Protein AF-A0A0L0CTB0-F1 (afdb_monomer)

Nearest PDB structures (foldseek):
  4ow5-assembly1_A  TM=4.566E-01  e=4.577E-02  unidentified entomopoxvirus
  4x29-assembly1_A-2  TM=4.181E-01  e=6.379E-02  Entomopoxvirinae
  4yn2-assembly1_A  TM=4.436E-01  e=1.050E-01  unidentified entomopoxvirus
  3ts8-assembly1_B  TM=3.065E-01  e=2.689E-01  Homo sapiens

Solvent-accessible surface area (backbone atoms only — not comparable to full-atom values): 14025 Å² total; per-residue (Å²): 141,80,81,78,78,74,76,74,84,76,86,43,64,46,64,49,69,55,100,88,48,78,75,40,82,73,45,76,56,79,84,71,58,72,60,44,82,54,81,60,46,75,91,45,71,46,79,44,54,24,74,32,82,89,41,80,47,36,75,49,77,48,76,50,45,20,28,64,68,59,82,58,30,32,42,27,37,29,73,56,62,91,88,55,64,84,90,73,72,71,40,58,38,45,79,84,49,40,46,41,30,32,45,57,75,51,83,69,56,76,52,64,97,76,76,75,54,51,24,56,39,39,31,69,49,45,65,85,58,47,87,77,30,79,40,58,56,75,44,95,65,71,88,58,76,69,40,51,29,39,34,24,40,28,45,42,76,82,38,63,61,34,45,71,33,36,30,37,32,31,38,69,37,62,70,48,52,50,52,51,52,50,50,51,48,39,58,70,52,49,47,53,49,51,52,51,52,53,51,52,54,50,52,52,52,52,52,54,50,50,54,52,49,53,54,50,53,52,51,54,52,49,51,54,50,51,53,52,48,40,62,75,65,53,49,87,72,67,81,78,122

Sequence (241 aa):
MKSKEEKPILDLHICYKSNYETPTYLGKLIFNSYPININRNKDQFDIIYTKSFLTNNWDYNLSIKGNYITSYNRVVFVRIPRDSPPNKMKCPPFWDYSVLGSGPLHKIKKKNKNNIIQNMVQYSFSNKNIQNYYIPFLKKDELQTNESYIICLYSDENDFEGMQIINAHFYINTTDSIILIFLIIFIVVFLPLIFSLTYLCVLFKMNILKVKMQKLQLLNRKDEIEDRLKDELNLDQYESI

Structure (mmCIF, N/CA/C/O backbone):
data_AF-A0A0L0CTB0-F1
#
_entry.id   AF-A0A0L0CTB0-F1
#
loop_
_atom_site.group_PDB
_atom_site.id
_atom_site.type_symbol
_atom_site.label_atom_id
_atom_site.label_alt_id
_atom_site.label_comp_id
_atom_site.label_asym_id
_atom_site.label_entity_id
_atom_site.label_seq_id
_atom_site.pdbx_PDB_ins_code
_atom_site.Cartn_x
_atom_site.Cartn_y
_atom_site.Cartn_z
_atom_site.occupancy
_atom_site.B_iso_or_equiv
_atom_site.auth_seq_id
_atom_site.auth_comp_id
_atom_site.auth_asym_id
_atom_site.auth_atom_id
_atom_site.pdbx_PDB_model_num
ATOM 1 N N . MET A 1 1 ? 41.595 16.042 -34.737 1.00 35.19 1 MET A N 1
ATOM 2 C CA . MET A 1 1 ? 40.119 16.012 -34.645 1.00 35.19 1 MET A CA 1
ATOM 3 C C . MET A 1 1 ? 39.619 14.744 -35.326 1.00 35.19 1 MET A C 1
ATOM 5 O O . MET A 1 1 ? 39.634 14.687 -36.544 1.00 35.19 1 MET A O 1
ATOM 9 N N . LYS A 1 2 ? 39.270 13.699 -34.565 1.00 31.84 2 LYS A N 1
ATOM 10 C CA . LYS A 1 2 ? 38.566 12.511 -35.077 1.00 31.84 2 LYS A CA 1
ATOM 11 C C . LYS A 1 2 ? 37.171 12.531 -34.461 1.00 31.84 2 LYS A C 1
ATOM 13 O O . LYS A 1 2 ? 37.054 12.516 -33.236 1.00 31.84 2 LYS A O 1
ATOM 18 N N . SER A 1 3 ? 36.147 12.665 -35.299 1.00 36.16 3 SER A N 1
ATOM 19 C CA . SER A 1 3 ? 34.742 12.586 -34.907 1.00 36.16 3 SER A CA 1
ATOM 20 C C . SER A 1 3 ? 34.492 11.233 -34.250 1.00 36.16 3 SER A C 1
ATOM 22 O O . SER A 1 3 ? 34.727 10.196 -34.865 1.00 36.16 3 SER A O 1
ATOM 24 N N . LYS A 1 4 ? 34.051 11.241 -32.989 1.00 41.62 4 LYS A N 1
ATOM 25 C CA . LYS A 1 4 ? 33.504 10.047 -32.348 1.00 41.62 4 LYS A CA 1
ATOM 26 C C . LYS A 1 4 ? 32.267 9.651 -33.143 1.00 41.62 4 LYS A C 1
ATOM 28 O O . LYS A 1 4 ? 31.310 10.413 -33.186 1.00 41.62 4 LYS A O 1
ATOM 33 N N . GLU A 1 5 ? 32.354 8.503 -33.801 1.00 38.81 5 GLU A N 1
ATOM 34 C CA . GLU A 1 5 ? 31.265 7.838 -34.505 1.00 38.81 5 GLU A CA 1
ATOM 35 C C . GLU A 1 5 ? 30.044 7.762 -33.579 1.00 38.81 5 GLU A C 1
ATOM 37 O O . GLU A 1 5 ? 30.018 7.004 -32.605 1.00 38.81 5 GLU A O 1
ATOM 42 N N . GLU A 1 6 ? 29.039 8.596 -33.847 1.00 42.31 6 GLU A N 1
ATOM 43 C CA . GLU A 1 6 ? 27.698 8.378 -33.324 1.00 42.31 6 GLU A CA 1
ATOM 44 C C . GLU A 1 6 ? 27.232 7.045 -33.900 1.00 42.31 6 GLU A C 1
ATOM 46 O O . GLU A 1 6 ? 27.053 6.907 -35.110 1.00 42.31 6 GLU A O 1
ATOM 51 N N . LYS A 1 7 ? 27.094 6.029 -33.041 1.00 39.34 7 LYS A N 1
ATOM 52 C CA . LYS A 1 7 ? 26.513 4.756 -33.465 1.00 39.34 7 LYS A CA 1
ATOM 53 C C . LYS A 1 7 ? 25.133 5.052 -34.070 1.00 39.34 7 LYS A C 1
ATOM 55 O O . LYS A 1 7 ? 24.329 5.698 -33.391 1.00 39.34 7 LYS A O 1
ATOM 60 N N . PRO A 1 8 ? 24.849 4.610 -35.306 1.00 40.94 8 PRO A N 1
ATOM 61 C CA . PRO A 1 8 ? 23.556 4.847 -35.925 1.00 40.94 8 PRO A CA 1
ATOM 62 C C . PRO A 1 8 ? 22.456 4.227 -35.063 1.00 40.94 8 PRO A C 1
ATOM 64 O O . PRO A 1 8 ? 22.634 3.158 -34.474 1.00 40.94 8 PRO A O 1
ATOM 67 N N . ILE A 1 9 ? 21.314 4.911 -34.982 1.00 48.97 9 ILE A N 1
ATOM 68 C CA . ILE A 1 9 ? 20.097 4.356 -34.392 1.00 48.97 9 ILE A CA 1
ATOM 69 C C . ILE A 1 9 ? 19.718 3.165 -35.275 1.00 48.97 9 ILE A C 1
ATOM 71 O O . ILE A 1 9 ? 19.262 3.346 -36.400 1.00 48.97 9 ILE A O 1
ATOM 75 N N . LEU A 1 10 ? 20.000 1.955 -34.793 1.00 51.31 10 LEU A N 1
ATOM 76 C CA . LEU A 1 10 ? 19.718 0.710 -35.496 1.00 51.31 10 LEU A CA 1
ATOM 77 C C . LEU A 1 10 ? 18.197 0.529 -35.571 1.00 51.31 10 LEU A C 1
ATOM 79 O O . LEU A 1 10 ? 17.578 0.055 -34.620 1.00 51.31 10 LEU A O 1
ATOM 83 N N . ASP A 1 11 ? 17.597 0.950 -36.685 1.00 57.12 11 ASP A N 1
ATOM 84 C CA . ASP A 1 11 ? 16.192 0.694 -36.998 1.00 57.12 11 ASP A CA 1
ATOM 85 C C . ASP A 1 11 ? 16.065 -0.733 -37.543 1.00 57.12 11 ASP A C 1
ATOM 87 O O . ASP A 1 11 ? 16.123 -0.989 -38.745 1.00 57.12 11 ASP A O 1
ATOM 91 N N . LEU A 1 12 ? 16.060 -1.693 -36.621 1.00 70.38 12 LEU A N 1
ATOM 92 C CA . LEU A 1 12 ? 16.040 -3.111 -36.947 1.00 70.38 12 LEU A CA 1
ATOM 93 C C . LEU A 1 12 ? 14.598 -3.575 -37.102 1.00 70.38 12 LEU A C 1
ATOM 95 O O . LEU A 1 12 ? 13.727 -3.262 -36.297 1.00 70.38 12 LEU A O 1
ATOM 99 N N . HIS A 1 13 ? 14.359 -4.365 -38.136 1.00 79.25 13 HIS A N 1
ATOM 100 C CA . HIS A 1 13 ? 13.056 -4.918 -38.457 1.00 79.25 13 HIS A CA 1
ATOM 101 C C . HIS A 1 13 ? 13.177 -6.436 -38.546 1.00 79.25 13 HIS A C 1
ATOM 103 O O . HIS A 1 13 ? 14.109 -6.947 -39.168 1.00 79.25 13 HIS A O 1
ATOM 109 N N . ILE A 1 14 ? 12.251 -7.163 -37.923 1.00 81.00 14 ILE A N 1
ATOM 110 C CA . ILE A 1 14 ? 12.210 -8.621 -38.011 1.00 81.00 14 ILE A CA 1
ATOM 111 C C . ILE A 1 14 ? 11.334 -9.008 -39.198 1.00 81.00 14 ILE A C 1
ATOM 113 O O . ILE A 1 14 ? 10.173 -8.607 -39.300 1.00 81.00 14 ILE A O 1
ATOM 117 N N . CYS A 1 15 ? 11.885 -9.851 -40.063 1.00 82.62 15 CYS A N 1
ATOM 118 C CA . CYS A 1 15 ? 11.132 -10.578 -41.073 1.00 82.62 15 CYS A CA 1
ATOM 119 C C . CYS A 1 15 ? 11.288 -12.074 -40.800 1.00 82.62 15 CYS A C 1
ATOM 121 O O . CYS A 1 15 ? 12.403 -12.557 -40.599 1.00 82.62 15 CYS A O 1
ATOM 123 N N . TYR A 1 16 ? 10.176 -12.802 -40.786 1.00 82.44 16 TYR A N 1
ATOM 124 C CA . TYR A 1 16 ? 10.181 -14.257 -40.757 1.00 82.44 16 TYR A CA 1
ATOM 125 C C . TYR A 1 16 ? 10.278 -14.787 -42.181 1.00 82.44 16 TYR A C 1
ATOM 127 O O . TYR A 1 16 ? 9.563 -14.321 -43.064 1.00 82.44 16 TYR A O 1
ATOM 135 N N . LYS A 1 17 ? 11.145 -15.771 -42.408 1.00 80.56 17 LYS A N 1
ATOM 136 C CA . LYS A 1 17 ? 11.201 -16.513 -43.666 1.00 80.56 17 LYS A CA 1
ATOM 137 C C . LYS A 1 17 ? 11.356 -17.995 -43.354 1.00 80.56 17 LYS A C 1
ATOM 139 O O . LYS A 1 17 ? 12.334 -18.390 -42.724 1.00 80.56 17 LYS A O 1
ATOM 144 N N . SER A 1 18 ? 10.409 -18.793 -43.832 1.00 82.25 18 SER A N 1
ATOM 145 C CA . SER A 1 18 ? 10.518 -20.250 -43.893 1.00 82.25 18 SER A CA 1
ATOM 146 C C . SER A 1 18 ? 10.938 -20.679 -45.301 1.00 82.25 18 SER A C 1
ATOM 148 O O . SER A 1 18 ? 10.807 -19.915 -46.256 1.00 82.25 18 SER A O 1
ATOM 150 N N . ASN A 1 19 ? 11.424 -21.911 -45.457 1.00 82.62 19 ASN A N 1
ATOM 151 C CA . ASN A 1 19 ? 11.730 -22.476 -46.777 1.00 82.62 19 ASN A CA 1
ATOM 152 C C . ASN A 1 19 ? 10.468 -22.718 -47.626 1.00 82.62 19 ASN A C 1
ATOM 154 O O . ASN A 1 19 ? 10.575 -22.844 -48.841 1.00 82.62 19 ASN A O 1
ATOM 158 N N . TYR A 1 20 ? 9.294 -22.771 -46.990 1.00 81.75 20 TYR A N 1
ATOM 159 C CA . TYR A 1 20 ? 8.011 -23.082 -47.630 1.00 81.75 20 TYR A CA 1
ATOM 160 C C . TYR A 1 20 ? 7.060 -21.882 -47.729 1.00 81.75 20 TYR A C 1
ATOM 162 O O . TYR A 1 20 ? 6.048 -21.968 -48.417 1.00 81.75 20 TYR A O 1
ATOM 170 N N . GLU A 1 21 ? 7.370 -20.766 -47.065 1.00 78.44 21 GLU A N 1
ATOM 171 C CA . GLU A 1 21 ? 6.490 -19.596 -46.988 1.00 78.44 21 GLU A CA 1
ATOM 172 C C . GLU A 1 21 ? 7.207 -18.333 -47.463 1.00 78.44 21 GLU A C 1
ATOM 174 O O . GLU A 1 21 ? 8.424 -18.179 -47.324 1.00 78.44 21 GLU A O 1
ATOM 179 N N . THR A 1 22 ? 6.439 -17.402 -48.024 1.00 80.19 22 THR A N 1
ATOM 180 C CA . THR A 1 22 ? 6.954 -16.092 -48.419 1.00 80.19 22 THR A CA 1
ATOM 181 C C . THR A 1 22 ? 7.389 -15.287 -47.193 1.00 80.19 22 THR A C 1
ATOM 183 O O . THR A 1 22 ? 6.760 -15.415 -46.144 1.00 80.19 22 THR A O 1
ATOM 186 N N . PRO A 1 23 ? 8.426 -14.435 -47.301 1.00 82.56 23 PRO A N 1
ATOM 187 C CA . PRO A 1 23 ? 8.884 -13.630 -46.178 1.00 82.56 23 PRO A CA 1
ATOM 188 C C . PRO A 1 23 ? 7.760 -12.751 -45.622 1.00 82.56 23 PRO A C 1
ATOM 190 O O . PRO A 1 23 ? 7.191 -11.938 -46.351 1.00 82.56 23 PRO A O 1
ATOM 193 N N . THR A 1 24 ? 7.481 -12.883 -44.329 1.00 83.94 24 THR A N 1
ATOM 194 C CA . THR A 1 24 ? 6.440 -12.120 -43.639 1.00 83.94 24 THR A CA 1
ATOM 195 C C . THR A 1 24 ? 7.094 -11.115 -42.708 1.00 83.94 24 THR A C 1
ATOM 197 O O . THR A 1 24 ? 7.925 -11.462 -41.865 1.00 83.94 24 THR A O 1
ATOM 200 N N . TYR A 1 25 ? 6.729 -9.846 -42.856 1.00 83.38 25 TYR A N 1
ATOM 201 C CA . TYR A 1 25 ? 7.183 -8.794 -41.958 1.00 83.38 25 TYR A CA 1
ATOM 202 C C . TYR A 1 25 ? 6.529 -8.973 -40.584 1.00 83.38 25 TYR A C 1
ATOM 204 O O . TYR A 1 25 ? 5.306 -8.914 -40.469 1.00 83.38 25 TYR A O 1
ATOM 212 N N . LEU A 1 26 ? 7.342 -9.197 -39.549 1.00 79.00 26 LEU A N 1
ATOM 213 C CA . LEU A 1 26 ? 6.858 -9.408 -38.183 1.00 79.00 26 LEU A CA 1
ATOM 214 C C . LEU A 1 26 ? 6.766 -8.106 -37.385 1.00 79.00 26 LEU A C 1
ATOM 216 O O . LEU A 1 26 ? 5.981 -8.022 -36.446 1.00 79.00 26 LEU A O 1
ATOM 220 N N . GLY A 1 27 ? 7.546 -7.087 -37.746 1.00 78.00 27 GLY A N 1
ATOM 221 C CA . GLY A 1 27 ? 7.505 -5.801 -37.060 1.00 78.00 27 GLY A CA 1
ATOM 222 C C . GLY A 1 27 ? 8.870 -5.162 -36.848 1.00 78.00 27 GLY A C 1
ATOM 223 O O . GLY A 1 27 ? 9.915 -5.694 -37.222 1.00 78.00 27 GLY A O 1
ATOM 224 N N . LYS A 1 28 ? 8.841 -3.987 -36.221 1.00 72.81 28 LYS A N 1
ATOM 225 C CA . LYS A 1 28 ? 10.033 -3.247 -35.807 1.00 72.81 28 LYS A CA 1
ATOM 226 C C . LYS A 1 28 ? 10.555 -3.811 -34.487 1.00 72.81 28 LYS A C 1
ATOM 228 O O . LYS A 1 28 ? 9.804 -3.934 -33.522 1.00 72.81 28 LYS A O 1
ATOM 233 N N . LEU A 1 29 ? 11.844 -4.115 -34.447 1.00 59.38 29 LEU A N 1
ATOM 234 C CA . LEU A 1 29 ? 12.555 -4.541 -33.254 1.00 59.38 29 LEU A CA 1
ATOM 235 C C . LEU A 1 29 ? 12.911 -3.304 -32.421 1.00 59.38 29 LEU A C 1
ATOM 237 O O . LEU A 1 29 ? 13.648 -2.426 -32.869 1.00 59.38 29 LEU A O 1
ATOM 241 N N . ILE A 1 30 ? 12.395 -3.233 -31.198 1.00 58.19 30 ILE A N 1
ATOM 242 C CA . ILE A 1 30 ? 12.724 -2.164 -30.254 1.00 58.19 30 ILE A CA 1
ATOM 243 C C . ILE A 1 30 ? 13.543 -2.785 -29.128 1.00 58.19 30 ILE A C 1
ATOM 245 O O . ILE A 1 30 ? 13.016 -3.527 -28.306 1.00 58.19 30 ILE A O 1
ATOM 249 N N . PHE A 1 31 ? 14.840 -2.479 -29.084 1.00 56.03 31 PHE A N 1
ATOM 250 C CA . PHE A 1 31 ? 15.671 -2.832 -27.939 1.00 56.03 31 PHE A CA 1
ATOM 251 C C . PHE A 1 31 ? 15.458 -1.814 -26.819 1.00 56.03 31 PHE A C 1
ATOM 253 O O . PHE A 1 31 ? 15.979 -0.697 -26.873 1.00 56.03 31 PHE A O 1
ATOM 260 N N . ASN A 1 32 ? 14.722 -2.207 -25.783 1.00 58.31 32 ASN A N 1
ATOM 261 C CA . ASN A 1 32 ? 14.709 -1.470 -24.527 1.00 58.31 32 ASN A CA 1
ATOM 262 C C . ASN A 1 32 ? 15.970 -1.854 -23.748 1.00 58.31 32 ASN A C 1
ATOM 264 O O . ASN A 1 32 ? 16.053 -2.919 -23.147 1.00 58.31 32 ASN A O 1
ATOM 268 N N . SER A 1 33 ? 16.996 -1.008 -23.801 1.00 59.09 33 SER A N 1
ATOM 269 C CA . SER A 1 33 ? 18.179 -1.189 -22.963 1.00 59.09 33 SER A CA 1
ATOM 270 C C . SER A 1 33 ? 17.834 -0.897 -21.506 1.00 59.09 33 SER A C 1
ATOM 272 O O . SER A 1 33 ? 17.198 0.126 -21.234 1.00 59.09 33 SER A O 1
ATOM 274 N N . TYR A 1 34 ? 18.337 -1.714 -20.578 1.00 62.94 34 TYR A N 1
ATOM 275 C CA . TYR A 1 34 ? 18.241 -1.407 -19.154 1.00 62.94 34 TYR A CA 1
ATOM 276 C C . TYR A 1 34 ? 18.797 -0.010 -18.860 1.00 62.94 34 TYR A C 1
ATOM 278 O O . TYR A 1 34 ? 19.888 0.333 -19.333 1.00 62.94 34 TYR A O 1
ATOM 286 N N . PRO A 1 35 ? 18.073 0.811 -18.085 1.00 67.12 35 PRO A N 1
ATOM 287 C CA . PRO A 1 35 ? 18.542 2.137 -17.742 1.00 67.12 35 PRO A CA 1
ATOM 288 C C . PRO A 1 35 ? 19.831 2.067 -16.911 1.00 67.12 35 PRO A C 1
ATOM 290 O O . PRO A 1 35 ? 19.986 1.246 -16.007 1.00 67.12 35 PRO A O 1
ATOM 293 N N . ILE A 1 36 ? 20.777 2.952 -17.227 1.00 68.50 36 ILE A N 1
ATOM 294 C CA . ILE A 1 36 ? 22.139 2.957 -16.665 1.00 68.50 36 ILE A CA 1
ATOM 295 C C . ILE A 1 36 ? 22.319 4.205 -15.790 1.00 68.50 36 ILE A C 1
ATOM 297 O O . ILE A 1 36 ? 21.700 5.241 -16.047 1.00 68.50 36 ILE A O 1
ATOM 301 N N . ASN A 1 37 ? 23.189 4.133 -14.775 1.00 66.94 37 ASN A N 1
ATOM 302 C CA . ASN A 1 37 ? 23.497 5.235 -13.848 1.00 66.94 37 ASN A CA 1
ATOM 303 C C . ASN A 1 37 ? 22.262 5.777 -13.115 1.00 66.94 37 ASN A C 1
ATOM 305 O O . ASN A 1 37 ? 22.081 6.987 -12.983 1.00 66.94 37 ASN A O 1
ATOM 309 N N . ILE A 1 38 ? 21.394 4.874 -12.663 1.00 71.69 38 ILE A N 1
ATOM 310 C CA . ILE A 1 38 ? 20.253 5.243 -11.828 1.00 71.69 38 ILE A CA 1
ATOM 311 C C . ILE A 1 38 ? 20.715 5.414 -10.388 1.00 71.69 38 ILE A C 1
ATOM 313 O O . ILE A 1 38 ? 21.477 4.591 -9.878 1.00 71.69 38 ILE A O 1
ATOM 317 N N . ASN A 1 39 ? 20.210 6.455 -9.731 1.00 72.00 39 ASN A N 1
ATOM 318 C CA . ASN A 1 39 ? 20.407 6.638 -8.302 1.00 72.00 39 ASN A CA 1
ATOM 319 C C . ASN A 1 39 ? 19.666 5.530 -7.532 1.00 72.00 39 ASN A C 1
ATOM 321 O O . ASN A 1 39 ? 18.445 5.415 -7.651 1.00 72.00 39 ASN A O 1
ATOM 325 N N . ARG A 1 40 ? 20.403 4.694 -6.795 1.00 73.31 40 ARG A N 1
ATOM 326 C CA . ARG A 1 40 ? 19.859 3.574 -6.016 1.00 73.31 40 ARG A CA 1
ATOM 327 C C . ARG A 1 40 ? 20.149 3.812 -4.540 1.00 73.31 40 ARG A C 1
ATOM 329 O O . ARG A 1 40 ? 21.309 4.005 -4.189 1.00 73.31 40 ARG A O 1
ATOM 336 N N . ASN A 1 41 ? 19.132 3.674 -3.698 1.00 71.25 41 ASN A N 1
ATOM 337 C CA . ASN A 1 41 ? 19.271 3.735 -2.246 1.00 71.25 41 ASN A CA 1
ATOM 338 C C . ASN A 1 41 ? 18.862 2.379 -1.664 1.00 71.25 41 ASN A C 1
ATOM 340 O O . ASN A 1 41 ? 17.782 2.228 -1.104 1.00 71.25 41 ASN A O 1
ATOM 344 N N . LYS A 1 42 ? 19.714 1.364 -1.850 1.00 67.44 42 LYS A N 1
ATOM 345 C CA . LYS A 1 42 ? 19.406 -0.014 -1.426 1.00 67.44 42 LYS A CA 1
ATOM 346 C C . LYS A 1 42 ? 19.365 -0.189 0.092 1.00 67.44 42 LYS A C 1
ATOM 348 O O . LYS A 1 42 ? 18.645 -1.054 0.576 1.00 67.44 42 LYS A O 1
ATOM 353 N N . ASP A 1 43 ? 20.112 0.643 0.812 1.00 64.62 43 ASP A N 1
ATOM 354 C CA . ASP A 1 43 ? 20.273 0.545 2.266 1.00 64.62 43 ASP A CA 1
ATOM 355 C C . ASP A 1 43 ? 19.246 1.390 3.039 1.00 64.62 43 ASP A C 1
ATOM 357 O O . ASP A 1 43 ? 19.228 1.377 4.268 1.00 64.62 43 ASP A O 1
ATOM 361 N N . GLN A 1 44 ? 18.391 2.141 2.335 1.00 74.06 44 GLN A N 1
ATOM 362 C CA . GLN A 1 44 ? 17.376 3.002 2.938 1.00 74.06 44 GLN A CA 1
ATOM 363 C C . GLN A 1 44 ? 15.974 2.439 2.700 1.00 74.06 44 GLN A C 1
ATOM 365 O O . GLN A 1 44 ? 15.669 1.905 1.632 1.00 74.06 44 GLN A O 1
ATOM 370 N N . PHE A 1 45 ? 15.129 2.581 3.719 1.00 75.38 45 PHE A N 1
ATOM 371 C CA . PHE A 1 45 ? 13.717 2.232 3.666 1.00 75.38 45 PHE A CA 1
ATOM 372 C C . PHE A 1 45 ? 12.881 3.508 3.627 1.00 75.38 45 PHE A C 1
ATOM 374 O O . PHE A 1 45 ? 12.937 4.314 4.556 1.00 75.38 45 PHE A O 1
ATOM 381 N N . ASP A 1 46 ? 12.079 3.660 2.579 1.00 82.12 46 ASP A N 1
ATOM 382 C CA . ASP A 1 46 ? 11.033 4.676 2.532 1.00 82.12 46 ASP A CA 1
ATOM 383 C C . ASP A 1 46 ? 9.833 4.212 3.358 1.00 82.12 46 ASP A C 1
ATOM 385 O O . ASP A 1 46 ? 9.362 3.083 3.214 1.00 82.12 46 ASP A O 1
ATOM 389 N N . ILE A 1 47 ? 9.306 5.088 4.210 1.00 80.38 47 ILE A N 1
ATOM 390 C CA . ILE A 1 47 ? 8.114 4.794 5.009 1.00 80.38 47 ILE A CA 1
ATOM 391 C C . ILE A 1 47 ? 6.894 5.375 4.292 1.00 80.38 47 ILE A C 1
ATOM 393 O O . ILE A 1 47 ? 6.796 6.587 4.094 1.00 80.38 47 ILE A O 1
ATOM 397 N N . ILE A 1 48 ? 5.953 4.510 3.913 1.00 81.69 48 ILE A N 1
ATOM 398 C CA . ILE A 1 48 ? 4.691 4.897 3.279 1.00 81.69 48 ILE A CA 1
ATOM 399 C C . ILE A 1 48 ? 3.586 4.797 4.323 1.00 81.69 48 ILE A C 1
ATOM 401 O O . ILE A 1 48 ? 3.206 3.703 4.738 1.00 81.69 48 ILE A O 1
ATOM 405 N N . TYR A 1 49 ? 3.059 5.942 4.748 1.00 74.44 49 TYR A N 1
ATOM 406 C CA . TYR A 1 49 ? 1.985 5.987 5.735 1.00 74.44 49 TYR A CA 1
ATOM 407 C C . TYR A 1 49 ? 0.618 5.793 5.077 1.00 74.44 49 TYR A C 1
ATOM 409 O O . TYR A 1 49 ? 0.275 6.485 4.113 1.00 74.44 49 TYR A O 1
ATOM 417 N N . THR A 1 50 ? -0.203 4.900 5.629 1.00 73.69 50 THR A N 1
ATOM 418 C CA . THR A 1 50 ? -1.638 4.912 5.331 1.00 73.69 50 THR A CA 1
ATOM 419 C C . THR A 1 50 ? -2.290 6.095 6.039 1.00 73.69 50 THR A C 1
ATOM 421 O O . THR A 1 50 ? -2.001 6.371 7.199 1.00 73.69 50 THR A O 1
ATOM 424 N N . LYS A 1 51 ? -3.168 6.829 5.349 1.00 67.94 51 LYS A N 1
ATOM 425 C CA . LYS A 1 51 ? -3.836 8.013 5.914 1.00 67.94 51 LYS A CA 1
ATOM 426 C C . LYS A 1 51 ? -4.756 7.657 7.076 1.00 67.94 51 LYS A C 1
ATOM 428 O O . LYS A 1 51 ? -4.953 8.508 7.931 1.00 67.94 51 LYS A O 1
ATOM 433 N N . SER A 1 52 ? -5.308 6.442 7.102 1.00 62.03 52 SER A N 1
ATOM 434 C CA . SER A 1 52 ? -6.155 5.980 8.195 1.00 62.03 52 SER A CA 1
ATOM 435 C C . SER A 1 52 ? -6.069 4.471 8.408 1.00 62.03 52 SER A C 1
ATOM 437 O O . SER A 1 52 ? -5.699 3.729 7.500 1.00 62.03 52 SER A O 1
ATOM 439 N N . PHE A 1 53 ? -6.455 4.019 9.603 1.00 59.03 53 PHE A N 1
ATOM 440 C CA . PHE A 1 53 ? -6.663 2.600 9.907 1.00 59.03 53 PHE A CA 1
ATOM 441 C C . PHE A 1 53 ? -7.831 2.009 9.101 1.00 59.03 53 PHE A C 1
ATOM 443 O O . PHE A 1 53 ? -7.773 0.870 8.659 1.00 59.03 53 PHE A O 1
ATOM 450 N N . LEU A 1 54 ? -8.893 2.797 8.894 1.00 54.25 54 LEU A N 1
ATOM 451 C CA . LEU A 1 54 ? -10.124 2.342 8.234 1.00 54.25 54 LEU A CA 1
ATOM 452 C C . LEU A 1 54 ? -10.096 2.529 6.718 1.00 54.25 54 LEU A C 1
ATOM 454 O O . LEU A 1 54 ? -10.841 1.874 5.995 1.00 54.25 54 LEU A O 1
ATOM 458 N N . THR A 1 55 ? -9.265 3.449 6.228 1.00 57.22 55 THR A N 1
ATOM 459 C CA . THR A 1 55 ? -9.119 3.684 4.795 1.00 57.22 55 THR A CA 1
ATOM 460 C C . THR A 1 55 ? -7.672 3.447 4.400 1.00 57.22 55 THR A C 1
ATOM 462 O O . THR A 1 55 ? -6.785 4.193 4.813 1.00 57.22 55 THR A O 1
ATOM 465 N N . ASN A 1 56 ? -7.438 2.444 3.546 1.00 61.06 56 ASN A N 1
ATOM 466 C CA . ASN A 1 56 ? -6.145 2.142 2.913 1.00 61.06 56 ASN A CA 1
ATOM 467 C C . ASN A 1 56 ? -5.724 3.245 1.917 1.00 61.06 56 ASN A C 1
ATOM 469 O O . ASN A 1 56 ? -5.254 2.975 0.817 1.00 61.06 56 ASN A O 1
ATOM 473 N N . ASN A 1 57 ? -5.944 4.513 2.251 1.00 71.38 57 ASN A N 1
ATOM 474 C CA . ASN A 1 57 ? -5.629 5.662 1.428 1.00 71.38 57 ASN A CA 1
ATOM 475 C C . ASN A 1 57 ? -4.161 6.023 1.633 1.00 71.38 57 ASN A C 1
ATOM 477 O O . ASN A 1 57 ? -3.806 6.593 2.656 1.00 71.38 57 ASN A O 1
ATOM 481 N N . TRP A 1 58 ? -3.315 5.738 0.659 1.00 79.12 58 TRP A N 1
ATOM 482 C CA . TRP A 1 58 ? -1.910 6.134 0.652 1.00 79.12 58 TRP A CA 1
ATOM 483 C C . TRP A 1 58 ? -1.560 6.674 -0.734 1.00 79.12 58 TRP A C 1
ATOM 485 O O . TRP A 1 58 ? -2.189 6.285 -1.719 1.00 79.12 58 TRP A O 1
ATOM 495 N N . ASP A 1 59 ? -0.589 7.584 -0.787 1.00 78.31 59 ASP A N 1
ATOM 496 C CA . ASP A 1 59 ? -0.043 8.149 -2.020 1.00 78.31 59 ASP A CA 1
ATOM 497 C C . ASP A 1 59 ? 1.488 8.121 -1.908 1.00 78.31 59 ASP A C 1
ATOM 499 O O . ASP A 1 59 ? 2.044 8.573 -0.907 1.00 78.31 59 ASP A O 1
ATOM 503 N N . TYR A 1 60 ? 2.172 7.593 -2.918 1.00 82.25 60 TYR A N 1
ATOM 504 C CA . TYR A 1 60 ? 3.626 7.487 -2.963 1.00 82.25 60 TYR A CA 1
ATOM 505 C C . TYR A 1 60 ? 4.148 7.928 -4.327 1.00 82.25 60 TYR A C 1
ATOM 507 O O . TYR A 1 60 ? 3.715 7.428 -5.362 1.00 82.25 60 TYR A O 1
ATOM 515 N N . ASN A 1 61 ? 5.097 8.861 -4.333 1.00 82.50 61 ASN A N 1
ATOM 516 C CA . ASN A 1 61 ? 5.698 9.403 -5.546 1.00 82.50 61 ASN A CA 1
ATOM 517 C C . ASN A 1 61 ? 7.186 9.068 -5.569 1.00 82.50 61 ASN A C 1
ATOM 519 O O . ASN A 1 61 ? 7.929 9.500 -4.693 1.00 82.50 61 ASN A O 1
ATOM 523 N N . LEU A 1 62 ? 7.628 8.378 -6.614 1.00 83.50 62 LEU A N 1
ATOM 524 C CA . LEU A 1 62 ? 9.028 8.053 -6.842 1.00 83.50 62 LEU A CA 1
ATOM 525 C C . LEU A 1 62 ? 9.538 8.790 -8.077 1.00 83.50 62 LEU A C 1
ATOM 527 O O . LEU A 1 62 ? 8.954 8.702 -9.157 1.00 83.50 62 LEU A O 1
ATOM 531 N N . SER A 1 63 ? 10.662 9.486 -7.935 1.00 80.88 63 SER A N 1
ATOM 532 C CA . SER A 1 63 ? 11.352 10.122 -9.058 1.00 80.88 63 SER A CA 1
ATOM 533 C C . SER A 1 63 ? 12.657 9.401 -9.352 1.00 80.88 63 SER A C 1
ATOM 535 O O . SER A 1 63 ? 13.574 9.406 -8.535 1.00 80.88 63 SER A O 1
ATOM 537 N N . ILE A 1 64 ? 12.759 8.814 -10.541 1.00 79.44 64 ILE A N 1
ATOM 538 C CA . ILE A 1 64 ? 13.956 8.108 -10.993 1.00 79.44 64 ILE A CA 1
ATOM 539 C C . ILE A 1 64 ? 14.690 8.986 -12.002 1.00 79.44 64 ILE A C 1
ATOM 541 O O . ILE A 1 64 ? 14.116 9.452 -12.991 1.00 79.44 64 ILE A O 1
ATOM 545 N N . LYS A 1 65 ? 15.982 9.196 -11.755 1.00 79.12 65 LYS A N 1
ATOM 546 C CA . LYS A 1 65 ? 16.900 9.852 -12.684 1.00 79.12 65 LYS A CA 1
ATOM 547 C C . LYS A 1 65 ? 17.891 8.820 -13.202 1.00 79.12 65 LYS A C 1
ATOM 549 O O . LYS A 1 65 ? 18.546 8.156 -12.404 1.00 79.12 65 LYS A O 1
ATOM 554 N N . GLY A 1 66 ? 18.011 8.712 -14.519 1.00 70.38 66 GLY A N 1
ATOM 555 C CA . GLY A 1 66 ? 18.913 7.754 -15.148 1.00 70.38 66 GLY A CA 1
ATOM 556 C C . GLY A 1 66 ? 19.026 7.962 -16.650 1.00 70.38 66 GLY A C 1
ATOM 557 O O . GLY A 1 66 ? 18.277 8.733 -17.260 1.00 70.38 66 GLY A O 1
ATOM 558 N N . ASN A 1 67 ? 19.985 7.268 -17.246 1.00 70.56 67 ASN A N 1
ATOM 559 C CA . ASN A 1 67 ? 20.178 7.267 -18.688 1.00 70.56 67 ASN A CA 1
ATOM 560 C C . ASN A 1 67 ? 19.301 6.187 -19.318 1.00 70.56 67 ASN A C 1
ATOM 562 O O . ASN A 1 67 ? 19.116 5.129 -18.722 1.00 70.56 67 ASN A O 1
ATOM 566 N N . TYR A 1 68 ? 18.806 6.439 -20.531 1.00 68.38 68 TYR A N 1
ATOM 567 C CA . TYR A 1 68 ? 17.995 5.482 -21.299 1.00 68.38 68 TYR A CA 1
ATOM 568 C C . TYR A 1 68 ? 16.674 5.068 -20.632 1.00 68.38 68 TYR A C 1
ATOM 570 O O . TYR A 1 68 ? 16.123 4.025 -20.957 1.00 68.38 68 TYR A O 1
ATOM 578 N N . ILE A 1 69 ? 16.120 5.899 -19.741 1.00 72.25 69 ILE A N 1
ATOM 579 C CA . ILE A 1 69 ? 14.745 5.694 -19.269 1.00 72.25 69 ILE A CA 1
ATOM 580 C C . ILE A 1 69 ? 13.785 6.023 -20.418 1.00 72.25 69 ILE A C 1
ATOM 582 O O . ILE A 1 69 ? 13.843 7.116 -20.994 1.00 72.25 69 ILE A O 1
ATOM 586 N N . THR A 1 70 ? 12.923 5.065 -20.734 1.00 70.62 70 THR A N 1
ATOM 587 C CA . THR A 1 70 ? 11.916 5.052 -21.797 1.00 70.62 70 THR A CA 1
ATOM 588 C C . THR A 1 70 ? 10.496 5.059 -21.219 1.00 70.62 70 THR A C 1
ATOM 590 O O . THR A 1 70 ? 10.288 4.935 -20.014 1.00 70.62 70 THR A O 1
ATOM 593 N N . SER A 1 71 ? 9.494 5.213 -22.090 1.00 69.62 71 SER A N 1
ATOM 594 C CA . SER A 1 71 ? 8.075 5.104 -21.723 1.00 69.62 71 SER A CA 1
ATOM 595 C C . SER A 1 71 ? 7.642 3.671 -21.389 1.00 69.62 71 SER A C 1
ATOM 597 O O . SER A 1 71 ? 6.558 3.465 -20.843 1.00 69.62 71 SER A O 1
ATOM 599 N N . TYR A 1 72 ? 8.462 2.682 -21.747 1.00 74.88 72 TYR A N 1
ATOM 600 C CA . TYR A 1 72 ? 8.187 1.263 -21.527 1.00 74.88 72 TYR A CA 1
ATOM 601 C C . TYR A 1 72 ? 8.654 0.782 -20.160 1.00 74.88 72 TYR A C 1
ATOM 603 O O . TYR A 1 72 ? 8.133 -0.211 -19.668 1.00 74.88 72 TYR A O 1
ATOM 611 N N . ASN A 1 73 ? 9.545 1.534 -19.507 1.00 78.06 73 ASN A N 1
ATOM 612 C CA . ASN A 1 73 ? 9.981 1.204 -18.163 1.00 78.06 73 ASN A CA 1
ATOM 613 C C . ASN A 1 73 ? 8.794 1.091 -17.204 1.00 78.06 73 ASN A C 1
ATOM 615 O O . ASN A 1 73 ? 7.840 1.880 -17.252 1.00 78.06 73 ASN A O 1
ATOM 619 N N . ARG A 1 74 ? 8.874 0.100 -16.322 1.00 81.00 74 ARG A N 1
ATOM 620 C CA . ARG A 1 74 ? 7.855 -0.182 -15.313 1.00 81.00 74 ARG A CA 1
ATOM 621 C C . ARG A 1 74 ? 8.492 -0.179 -13.944 1.00 81.00 74 ARG A C 1
ATOM 623 O O . ARG A 1 74 ? 9.544 -0.782 -13.749 1.00 81.00 74 ARG A O 1
ATOM 630 N N . VAL A 1 75 ? 7.839 0.478 -12.997 1.00 85.06 75 VAL A N 1
ATOM 631 C CA . VAL A 1 75 ? 8.209 0.381 -11.586 1.00 85.06 75 VAL A CA 1
ATOM 632 C C . VAL A 1 75 ? 7.159 -0.440 -10.879 1.00 85.06 75 VAL A C 1
ATOM 634 O O . VAL A 1 75 ? 5.963 -0.177 -11.026 1.00 85.06 75 VAL A O 1
ATOM 637 N N . VAL A 1 76 ? 7.625 -1.420 -10.116 1.00 84.81 76 VAL A N 1
ATOM 638 C CA . VAL A 1 76 ? 6.783 -2.408 -9.467 1.00 84.81 76 VAL A CA 1
ATOM 639 C C . VAL A 1 76 ? 7.149 -2.573 -7.999 1.00 84.81 76 VAL A C 1
ATOM 641 O O . VAL A 1 76 ? 8.327 -2.587 -7.646 1.00 84.81 76 VAL A O 1
ATOM 644 N N . PHE A 1 77 ? 6.130 -2.766 -7.165 1.00 83.75 77 PHE A N 1
ATOM 645 C CA . PHE A 1 77 ? 6.275 -3.241 -5.792 1.00 83.75 77 PHE A CA 1
ATOM 646 C C . PHE A 1 77 ? 6.292 -4.765 -5.764 1.00 83.75 77 PHE A C 1
ATOM 648 O O . PHE A 1 77 ? 5.362 -5.409 -6.250 1.00 83.75 77 PHE A O 1
ATOM 655 N N . VAL A 1 78 ? 7.331 -5.329 -5.162 1.00 82.44 78 VAL A N 1
ATOM 656 C CA . VAL A 1 78 ? 7.507 -6.765 -4.948 1.00 82.44 78 VAL A CA 1
ATOM 657 C C . VAL A 1 78 ? 7.467 -7.027 -3.448 1.00 82.44 78 VAL A C 1
ATOM 659 O O . VAL A 1 78 ? 8.192 -6.390 -2.687 1.00 82.44 78 VAL A O 1
ATOM 662 N N . ARG A 1 79 ? 6.614 -7.951 -3.003 1.00 76.81 79 ARG A N 1
ATOM 663 C CA . ARG A 1 79 ? 6.500 -8.301 -1.580 1.00 76.81 79 ARG A CA 1
ATOM 664 C C . ARG A 1 79 ? 7.751 -9.040 -1.102 1.00 76.81 79 ARG A C 1
ATOM 666 O O . ARG A 1 79 ? 8.204 -9.969 -1.771 1.00 76.81 79 ARG A O 1
ATOM 673 N N . ILE A 1 80 ? 8.272 -8.663 0.066 1.00 72.56 80 ILE A N 1
ATOM 674 C CA . ILE A 1 80 ? 9.351 -9.402 0.734 1.00 72.56 80 ILE A CA 1
ATOM 675 C C . ILE A 1 80 ? 8.722 -10.490 1.617 1.00 72.56 80 ILE A C 1
ATOM 677 O O . ILE A 1 80 ? 7.942 -10.158 2.511 1.00 72.56 80 ILE A O 1
ATOM 681 N N . PRO A 1 81 ? 9.039 -11.782 1.421 1.00 67.12 81 PRO A N 1
ATOM 682 C CA . PRO A 1 81 ? 8.666 -12.834 2.354 1.00 67.12 81 PRO A CA 1
ATOM 683 C C . PRO A 1 81 ? 9.276 -12.553 3.729 1.00 67.12 81 PRO A C 1
ATOM 685 O O . PRO A 1 81 ? 10.475 -12.274 3.824 1.00 67.12 81 PRO A O 1
ATOM 688 N N . ARG A 1 82 ? 8.469 -12.680 4.790 1.00 65.12 82 ARG A N 1
ATOM 689 C CA . ARG A 1 82 ? 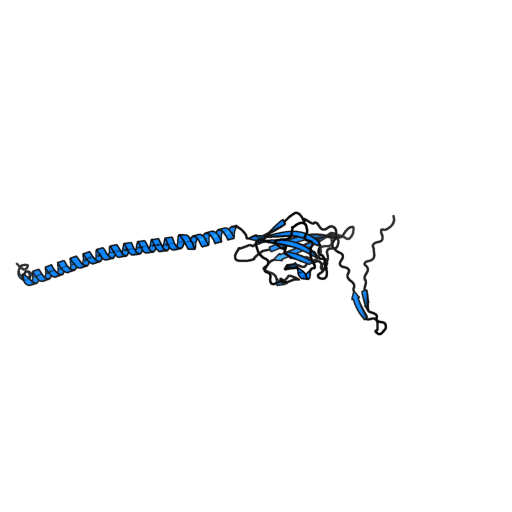8.862 -12.380 6.182 1.00 65.12 82 ARG A CA 1
ATOM 690 C C . ARG A 1 82 ? 10.101 -13.159 6.655 1.00 65.12 82 ARG A C 1
ATOM 692 O O . ARG A 1 82 ? 10.845 -12.648 7.482 1.00 65.12 82 ARG A O 1
ATOM 699 N N . ASP A 1 83 ? 10.356 -14.331 6.071 1.00 61.78 83 ASP A N 1
ATOM 700 C CA . ASP A 1 83 ? 11.463 -15.224 6.446 1.00 61.78 83 ASP A CA 1
ATOM 701 C C . ASP A 1 83 ? 12.735 -15.039 5.599 1.00 61.78 83 ASP A C 1
ATOM 703 O O . ASP A 1 83 ? 13.726 -15.751 5.778 1.00 61.78 83 ASP A O 1
ATOM 707 N N . SER A 1 84 ? 12.732 -14.105 4.642 1.00 62.28 84 SER A N 1
ATOM 708 C CA . SER A 1 84 ? 13.872 -13.904 3.743 1.00 62.28 84 SER A CA 1
ATOM 709 C C . SER A 1 84 ? 14.852 -12.850 4.282 1.00 62.28 84 SER A C 1
ATOM 711 O O . SER A 1 84 ? 14.434 -11.772 4.708 1.00 62.28 84 SER A O 1
ATOM 713 N N . PRO A 1 85 ? 16.175 -13.112 4.263 1.00 60.38 85 PRO A N 1
ATOM 714 C CA . PRO A 1 85 ? 17.151 -12.125 4.697 1.00 60.38 85 PRO A CA 1
ATOM 715 C C . PRO A 1 85 ? 17.158 -10.923 3.729 1.00 60.38 85 PRO A C 1
ATOM 717 O O . PRO A 1 85 ? 17.329 -11.122 2.520 1.00 60.38 85 PRO A O 1
ATOM 720 N N . PRO A 1 86 ? 17.065 -9.678 4.237 1.00 56.78 86 PRO A N 1
ATOM 721 C CA . PRO A 1 86 ? 16.862 -8.470 3.425 1.00 56.78 86 PRO A CA 1
ATOM 722 C C . PRO A 1 86 ? 17.975 -8.224 2.394 1.00 56.78 86 PRO A C 1
ATOM 724 O O . PRO A 1 86 ? 17.737 -7.627 1.349 1.00 56.78 86 PRO A O 1
ATOM 727 N N . ASN A 1 87 ? 19.180 -8.747 2.638 1.00 57.25 87 ASN A N 1
ATOM 728 C CA . ASN A 1 87 ? 20.356 -8.503 1.800 1.00 57.25 87 ASN A CA 1
ATOM 729 C C . ASN A 1 87 ? 20.537 -9.489 0.632 1.00 57.25 87 ASN A C 1
ATOM 731 O O . ASN A 1 87 ? 21.494 -9.348 -0.128 1.00 57.25 87 ASN A O 1
ATOM 735 N N . LYS A 1 88 ? 19.674 -10.506 0.482 1.00 57.66 88 LYS A N 1
ATOM 736 C CA . LYS A 1 88 ? 19.816 -11.520 -0.587 1.00 57.66 88 LYS A CA 1
ATOM 737 C C . LYS A 1 88 ? 18.720 -11.481 -1.643 1.00 57.66 88 LYS A C 1
ATOM 739 O O . LYS A 1 88 ? 18.824 -12.201 -2.635 1.00 57.66 88 LYS A O 1
ATOM 744 N N . MET A 1 89 ? 17.680 -10.676 -1.453 1.00 66.19 89 MET A N 1
ATOM 745 C CA . MET A 1 89 ? 16.533 -10.718 -2.345 1.00 66.19 89 MET A CA 1
ATOM 746 C C . MET A 1 89 ? 16.777 -9.852 -3.584 1.00 66.19 89 MET A C 1
ATOM 748 O O . MET A 1 89 ? 16.921 -8.633 -3.506 1.00 66.19 89 MET A O 1
ATOM 752 N N . LYS A 1 90 ? 16.864 -10.510 -4.739 1.00 75.81 90 LYS A N 1
ATOM 753 C CA . LYS A 1 90 ? 16.887 -9.859 -6.050 1.00 75.81 90 LYS A CA 1
ATOM 754 C C . LYS A 1 90 ? 15.462 -9.607 -6.531 1.00 75.81 90 LYS A C 1
ATOM 756 O O . LYS A 1 90 ? 14.539 -10.297 -6.105 1.00 75.81 90 LYS A O 1
ATOM 761 N N . CYS A 1 91 ? 15.300 -8.644 -7.435 1.00 81.38 91 CYS A N 1
ATOM 762 C CA . CYS A 1 91 ? 14.023 -8.427 -8.100 1.00 81.38 91 CYS A CA 1
ATOM 763 C C . CYS A 1 91 ? 13.692 -9.644 -8.983 1.00 81.38 91 CYS A C 1
ATOM 765 O O . CYS A 1 91 ? 14.472 -9.944 -9.888 1.00 81.38 91 CYS A O 1
ATOM 767 N N . PRO A 1 92 ? 12.586 -10.348 -8.706 1.00 80.69 92 PRO A N 1
ATOM 768 C CA . PRO A 1 92 ? 12.177 -11.554 -9.425 1.00 80.69 92 PRO A CA 1
ATOM 769 C C . PRO A 1 92 ? 11.595 -11.224 -10.819 1.00 80.69 92 PRO A C 1
ATOM 771 O O . PRO A 1 92 ? 11.585 -10.056 -11.202 1.00 80.69 92 PRO A O 1
ATOM 774 N N . PRO A 1 93 ? 11.094 -12.212 -11.585 1.00 80.94 93 PRO A N 1
ATOM 775 C CA . PRO A 1 93 ? 10.386 -11.947 -12.836 1.00 80.94 93 PRO A CA 1
ATOM 776 C C . PRO A 1 93 ? 9.166 -11.042 -12.646 1.00 80.94 93 PRO A C 1
ATOM 778 O O . PRO A 1 93 ? 8.460 -11.128 -11.634 1.00 80.94 93 PRO A O 1
ATOM 781 N N . PHE A 1 94 ? 8.903 -10.198 -13.647 1.00 76.69 94 PHE A N 1
ATOM 782 C CA . PHE A 1 94 ? 7.890 -9.145 -13.580 1.00 76.69 94 PHE A CA 1
ATOM 783 C C . PHE A 1 94 ? 6.485 -9.651 -13.199 1.00 76.69 94 PHE A C 1
ATOM 785 O O . PHE A 1 94 ? 5.857 -9.080 -12.311 1.00 76.69 94 PHE A O 1
ATOM 792 N N . TRP A 1 95 ? 5.982 -10.725 -13.813 1.00 76.25 95 TRP A N 1
ATOM 793 C CA . TRP A 1 95 ? 4.596 -11.187 -13.610 1.00 76.25 95 TRP A CA 1
ATOM 794 C C . TRP A 1 95 ? 4.373 -12.029 -12.349 1.00 76.25 95 TRP A C 1
ATOM 796 O O . TRP A 1 95 ? 3.266 -12.057 -11.812 1.00 76.25 95 TRP A O 1
ATOM 806 N N . ASP A 1 96 ? 5.409 -12.689 -11.838 1.00 70.00 96 ASP A N 1
ATOM 807 C CA . ASP A 1 96 ? 5.224 -13.697 -10.792 1.00 70.00 96 ASP A CA 1
ATOM 808 C C . ASP A 1 96 ? 5.066 -13.083 -9.394 1.00 70.00 96 ASP A C 1
ATOM 810 O O . ASP A 1 96 ? 4.375 -13.649 -8.539 1.00 70.00 96 ASP A O 1
ATOM 814 N N . TYR A 1 97 ? 5.654 -11.908 -9.156 1.00 69.19 97 TYR A N 1
ATOM 815 C CA . TYR A 1 97 ? 5.736 -11.302 -7.820 1.00 69.19 97 TYR A CA 1
ATOM 816 C C . TYR A 1 97 ? 5.382 -9.808 -7.784 1.00 69.19 97 TYR A C 1
ATOM 818 O O . TYR A 1 97 ? 5.547 -9.164 -6.743 1.00 69.19 97 TYR A O 1
ATOM 826 N N . SER A 1 98 ? 4.909 -9.243 -8.898 1.00 66.00 98 SER A N 1
ATOM 827 C CA . SER A 1 98 ? 4.440 -7.859 -8.942 1.00 66.00 98 SER A CA 1
ATOM 828 C C . SER A 1 98 ? 3.114 -7.699 -8.200 1.00 66.00 98 SER A C 1
ATOM 830 O O . SER A 1 98 ? 2.110 -8.328 -8.523 1.00 66.00 98 SER A O 1
ATOM 832 N N . VAL A 1 99 ? 3.106 -6.828 -7.191 1.00 68.88 99 VAL A N 1
ATOM 833 C CA . VAL A 1 99 ? 1.900 -6.473 -6.427 1.00 68.88 99 VAL A CA 1
ATOM 834 C C . VAL A 1 99 ? 1.238 -5.239 -7.038 1.00 68.88 99 VAL A C 1
ATOM 836 O O . VAL A 1 99 ? 0.029 -5.214 -7.254 1.00 68.88 99 VAL A O 1
ATOM 839 N N . LEU A 1 100 ? 2.039 -4.222 -7.370 1.00 73.38 100 LEU A N 1
ATOM 840 C CA . LEU A 1 100 ? 1.589 -2.970 -7.986 1.00 73.38 100 LEU A CA 1
ATOM 841 C C . LEU A 1 100 ? 2.566 -2.533 -9.056 1.00 73.38 100 LEU A C 1
ATOM 843 O O . LEU A 1 100 ? 3.763 -2.588 -8.803 1.00 73.38 100 LEU A O 1
ATOM 847 N N . GLY A 1 101 ? 2.073 -2.042 -10.194 1.00 68.31 101 GLY A N 1
ATOM 848 C CA . GLY A 1 101 ? 2.916 -1.554 -11.285 1.00 68.31 101 GLY A CA 1
ATOM 849 C C . GLY A 1 101 ? 2.441 -0.220 -11.850 1.00 68.31 101 GLY A C 1
ATOM 850 O O . GLY A 1 101 ? 1.302 -0.100 -12.294 1.00 68.31 101 GLY A O 1
ATOM 851 N N . SER A 1 102 ? 3.330 0.774 -11.895 1.00 73.88 102 SER A N 1
ATOM 852 C CA . SER A 1 102 ? 3.065 2.063 -12.542 1.00 73.88 102 SER A CA 1
ATOM 853 C C . SER A 1 102 ? 3.958 2.255 -13.758 1.00 73.88 102 SER A C 1
ATOM 855 O O . SER A 1 102 ? 5.164 1.991 -13.725 1.00 73.88 102 SER A O 1
ATOM 857 N N . GLY A 1 103 ? 3.355 2.788 -14.819 1.00 69.94 103 GLY A N 1
ATOM 858 C CA . GLY A 1 103 ? 4.085 3.407 -15.916 1.00 69.94 103 GLY A CA 1
ATOM 859 C C . GLY A 1 103 ? 4.545 4.830 -15.561 1.00 69.94 103 GLY A C 1
ATOM 860 O O . GLY A 1 103 ? 4.166 5.372 -14.516 1.00 69.94 103 GLY A O 1
ATOM 861 N N . PRO A 1 104 ? 5.368 5.444 -16.420 1.00 65.81 104 PRO A N 1
ATOM 862 C CA . PRO A 1 104 ? 5.864 6.801 -16.228 1.00 65.81 104 PRO A CA 1
ATOM 863 C C . PRO A 1 104 ? 4.775 7.853 -16.502 1.00 65.81 104 PRO A C 1
ATOM 865 O O . PRO A 1 104 ? 4.183 7.866 -17.579 1.00 65.81 104 PRO A O 1
ATOM 868 N N . LEU A 1 105 ? 4.524 8.763 -15.551 1.00 59.47 105 LEU A N 1
ATOM 869 C CA . LEU A 1 105 ? 3.389 9.708 -15.612 1.00 59.47 105 LEU A CA 1
ATOM 870 C C . LEU A 1 105 ? 3.640 10.954 -16.459 1.00 59.47 105 LEU A C 1
ATOM 872 O O . LEU A 1 105 ? 2.726 11.493 -17.081 1.00 59.47 105 LEU A O 1
ATOM 876 N N . HIS A 1 106 ? 4.879 11.439 -16.490 1.00 56.50 106 HIS A N 1
ATOM 877 C CA . HIS A 1 106 ? 5.247 12.606 -17.283 1.00 56.50 106 HIS A CA 1
ATOM 878 C C . HIS A 1 106 ? 6.076 12.186 -18.493 1.00 56.50 106 HIS A C 1
ATOM 880 O O . HIS A 1 106 ? 7.058 11.453 -18.361 1.00 56.50 106 HIS A O 1
ATOM 886 N N . LYS A 1 107 ? 5.703 12.698 -19.679 1.00 54.16 107 LYS A N 1
ATOM 887 C CA . LYS A 1 107 ? 6.517 12.587 -20.897 1.00 54.16 107 LYS A CA 1
ATOM 888 C C . LYS A 1 107 ? 7.947 13.012 -20.574 1.00 54.16 107 LYS A C 1
ATOM 890 O O . LYS A 1 107 ? 8.189 14.123 -20.104 1.00 54.16 107 LYS A O 1
ATOM 895 N N . ILE A 1 108 ? 8.869 12.097 -20.845 1.00 56.88 108 ILE A N 1
ATOM 896 C CA . ILE A 1 108 ? 10.311 12.219 -20.659 1.00 56.88 108 ILE A CA 1
ATOM 897 C C . ILE A 1 108 ? 10.795 13.581 -21.171 1.00 56.88 108 ILE A C 1
ATOM 899 O O . ILE A 1 108 ? 10.828 13.830 -22.379 1.00 56.88 108 ILE A O 1
ATOM 903 N N . LYS A 1 109 ? 11.184 14.476 -20.258 1.00 51.25 109 LYS A N 1
ATOM 904 C CA . LYS A 1 109 ? 11.817 15.746 -20.631 1.00 51.25 109 LYS A CA 1
ATOM 905 C C . LYS A 1 109 ? 13.275 15.462 -20.995 1.00 51.25 109 LYS A C 1
ATOM 907 O O . LYS A 1 109 ? 14.122 15.368 -20.111 1.00 51.25 109 LYS A O 1
ATOM 912 N N . LYS A 1 110 ? 13.569 15.314 -22.293 1.00 52.16 110 LYS A N 1
ATOM 913 C CA . LYS A 1 110 ? 14.947 15.189 -22.798 1.00 52.16 110 LYS A CA 1
ATOM 914 C C . LYS A 1 110 ? 15.734 16.458 -22.448 1.00 52.16 110 LYS A C 1
ATOM 916 O O . LYS A 1 110 ? 15.430 17.528 -22.973 1.00 52.16 110 LYS A O 1
ATOM 921 N N . LYS A 1 111 ? 16.762 16.354 -21.601 1.00 49.97 111 LYS A N 1
ATOM 922 C CA . LYS A 1 111 ? 17.750 17.431 -21.424 1.00 49.97 111 LYS A CA 1
ATOM 923 C C . LYS A 1 111 ? 18.844 17.301 -22.491 1.00 49.97 111 LYS A C 1
ATOM 925 O O . LYS A 1 111 ? 19.714 16.460 -22.350 1.00 49.97 111 LYS A O 1
ATOM 930 N N . ASN A 1 112 ? 18.744 18.152 -23.518 1.00 42.41 112 ASN A N 1
ATOM 931 C CA . ASN A 1 112 ? 19.730 18.557 -24.538 1.00 42.41 112 ASN A CA 1
ATOM 932 C C . ASN A 1 112 ? 20.560 17.512 -25.321 1.00 42.41 112 ASN A C 1
ATOM 934 O O . ASN A 1 112 ? 20.938 16.450 -24.851 1.00 42.41 112 ASN A O 1
ATOM 938 N N . LYS A 1 113 ? 20.855 17.884 -26.577 1.00 48.75 113 LYS A N 1
ATOM 939 C CA . LYS A 1 113 ? 21.450 17.056 -27.644 1.00 48.75 113 LYS A CA 1
ATOM 940 C C . LYS A 1 113 ? 22.936 16.705 -27.486 1.00 48.75 113 LYS A C 1
ATOM 942 O O . LYS A 1 113 ? 23.403 15.863 -28.237 1.00 48.75 113 LYS A O 1
ATOM 947 N N . ASN A 1 114 ? 23.665 17.269 -26.524 1.00 45.28 114 ASN A N 1
ATOM 948 C CA . ASN A 1 114 ? 25.105 17.034 -26.396 1.00 45.28 114 ASN A CA 1
ATOM 949 C C . ASN A 1 114 ? 25.428 16.462 -25.009 1.00 45.28 114 ASN A C 1
ATOM 951 O O . ASN A 1 114 ? 25.347 17.174 -24.013 1.00 45.28 114 ASN A O 1
ATOM 955 N N . ASN A 1 115 ? 25.839 15.191 -24.992 1.00 47.84 115 ASN A N 1
ATOM 956 C CA . ASN A 1 115 ? 26.292 14.380 -23.855 1.00 47.84 115 ASN A CA 1
ATOM 957 C C . ASN A 1 115 ? 25.214 13.887 -22.872 1.00 47.84 115 ASN A C 1
ATOM 959 O O . ASN A 1 115 ? 24.766 14.599 -21.986 1.00 47.84 115 ASN A O 1
ATOM 963 N N . ILE A 1 116 ? 24.931 12.581 -22.991 1.00 49.09 116 ILE A N 1
ATOM 964 C CA . ILE A 1 116 ? 24.269 11.705 -22.013 1.00 49.09 116 ILE A CA 1
ATOM 965 C C . ILE A 1 116 ? 22.858 12.182 -21.635 1.00 49.09 116 ILE A C 1
ATOM 967 O O . ILE A 1 116 ? 22.663 12.987 -20.728 1.00 49.09 116 ILE A O 1
ATOM 971 N N . ILE A 1 117 ? 21.856 11.619 -22.317 1.00 54.22 117 ILE A N 1
ATOM 972 C CA . ILE A 1 117 ? 20.430 11.881 -22.087 1.00 54.22 117 ILE A CA 1
ATOM 973 C C . ILE A 1 117 ? 20.045 11.382 -20.682 1.00 54.22 117 ILE A C 1
ATOM 975 O O . ILE A 1 117 ? 19.618 10.240 -20.505 1.00 54.22 117 ILE A O 1
ATOM 979 N N . GLN A 1 118 ? 20.217 12.238 -19.675 1.00 54.91 118 GLN A N 1
ATOM 980 C CA . GLN A 1 118 ? 19.688 12.025 -18.333 1.00 54.91 118 GLN A CA 1
ATOM 981 C C . GLN A 1 118 ? 18.200 12.367 -18.352 1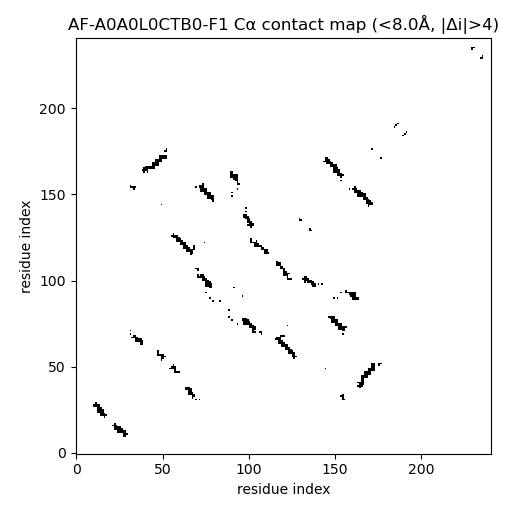.00 54.91 118 GLN A C 1
ATOM 983 O O . GLN A 1 118 ? 17.817 13.540 -18.402 1.00 54.91 118 GLN A O 1
ATOM 988 N N . ASN A 1 119 ? 17.368 11.335 -18.297 1.00 66.19 119 ASN A N 1
ATOM 989 C CA . ASN A 1 119 ? 15.924 11.472 -18.216 1.00 66.19 119 ASN A CA 1
ATOM 990 C C . ASN A 1 119 ? 15.505 11.405 -16.746 1.00 66.19 119 ASN A C 1
ATOM 992 O O . ASN A 1 119 ? 15.964 10.544 -15.996 1.00 66.19 119 ASN A O 1
ATOM 996 N N . MET A 1 120 ? 14.647 12.336 -16.332 1.00 68.62 120 MET A N 1
ATOM 997 C CA . MET A 1 120 ? 13.967 12.277 -15.041 1.00 68.62 120 MET A CA 1
ATOM 998 C C . MET A 1 120 ? 12.524 11.869 -15.288 1.00 68.62 120 MET A C 1
ATOM 1000 O O . MET A 1 120 ? 11.838 12.481 -16.111 1.00 68.62 120 MET A O 1
ATOM 1004 N N . VAL A 1 121 ? 12.092 10.828 -14.591 1.00 73.62 121 VAL A N 1
ATOM 1005 C CA . VAL A 1 121 ? 10.770 10.239 -14.752 1.00 73.62 121 VAL A CA 1
ATOM 1006 C C . VAL A 1 121 ? 10.142 10.051 -13.383 1.00 73.62 121 VAL A C 1
ATOM 1008 O O . VAL A 1 121 ? 10.790 9.564 -12.458 1.00 73.62 121 VAL A O 1
ATOM 1011 N N . GLN A 1 122 ? 8.883 10.459 -13.270 1.00 77.19 122 GLN A N 1
ATOM 1012 C CA . GLN A 1 122 ? 8.096 10.337 -12.054 1.00 77.19 122 GLN A CA 1
ATOM 1013 C C . GLN A 1 122 ? 7.080 9.204 -12.202 1.00 77.19 122 GLN A C 1
ATOM 1015 O O . GLN A 1 122 ? 6.371 9.118 -13.210 1.00 77.19 122 GLN A O 1
ATOM 1020 N N . TYR A 1 123 ? 7.017 8.371 -11.173 1.00 78.88 123 TYR A N 1
ATOM 1021 C CA . TYR A 1 123 ? 6.048 7.303 -10.978 1.00 78.88 123 TYR A CA 1
ATOM 1022 C C . TYR A 1 123 ? 5.225 7.655 -9.737 1.00 78.88 123 TYR A C 1
ATOM 1024 O O . TYR A 1 123 ? 5.799 8.047 -8.721 1.00 78.88 123 TYR A O 1
ATOM 1032 N N . SER A 1 124 ? 3.902 7.534 -9.806 1.00 76.31 124 SER A N 1
ATOM 1033 C CA . SER A 1 124 ? 3.023 7.806 -8.664 1.00 76.31 124 SER A CA 1
ATOM 1034 C C . SER A 1 124 ? 2.093 6.642 -8.435 1.00 76.31 124 SER A C 1
ATOM 1036 O O . SER A 1 124 ? 1.393 6.209 -9.343 1.00 76.31 124 SER A O 1
ATOM 1038 N N . PHE A 1 125 ? 2.049 6.190 -7.197 1.00 78.25 125 PHE A N 1
ATOM 1039 C CA . PHE A 1 125 ? 1.256 5.080 -6.716 1.00 78.25 125 PHE A CA 1
ATOM 1040 C C . PHE A 1 125 ? 0.239 5.614 -5.707 1.00 78.25 125 PHE A C 1
ATOM 1042 O O . PHE A 1 125 ? 0.565 6.461 -4.882 1.00 78.25 125 PHE A O 1
ATOM 1049 N N . SER A 1 126 ? -1.005 5.173 -5.805 1.00 75.31 126 SER A N 1
ATOM 1050 C CA . SER A 1 126 ? -2.124 5.647 -5.009 1.00 75.31 126 SER A CA 1
ATOM 1051 C C . SER A 1 126 ? -3.217 4.599 -5.019 1.00 75.31 126 SER A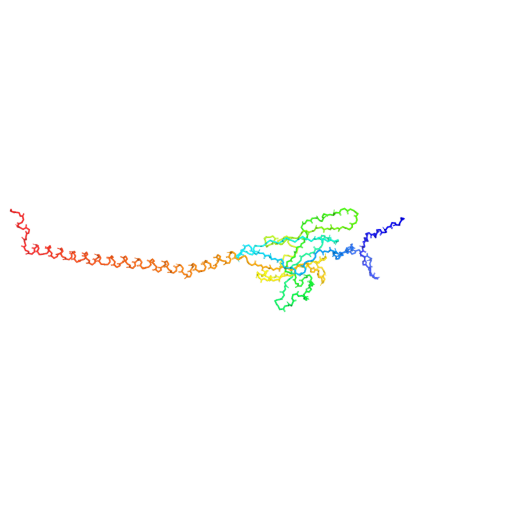 C 1
ATOM 1053 O O . SER A 1 126 ? -3.562 4.060 -6.068 1.00 75.31 126 SER A O 1
ATOM 1055 N N . ASN A 1 127 ? -3.835 4.359 -3.871 1.00 74.00 127 ASN A N 1
ATOM 1056 C CA . ASN A 1 127 ? -4.959 3.428 -3.803 1.00 74.00 127 ASN A CA 1
ATOM 1057 C C . ASN A 1 127 ? -6.266 3.998 -4.399 1.00 74.00 127 ASN A C 1
ATOM 1059 O O . ASN A 1 127 ? -7.224 3.264 -4.613 1.00 74.00 127 ASN A O 1
ATOM 1063 N N . LYS A 1 128 ? -6.346 5.309 -4.671 1.00 69.12 128 LYS A N 1
ATOM 1064 C CA . LYS A 1 128 ? -7.587 5.937 -5.167 1.00 69.12 128 LYS A CA 1
ATOM 1065 C C . LYS A 1 128 ? -7.777 5.797 -6.677 1.00 69.12 128 LYS A C 1
ATOM 1067 O O . LYS A 1 128 ? -8.905 5.689 -7.141 1.00 69.12 128 LYS A O 1
ATOM 1072 N N . ASN A 1 129 ? -6.680 5.782 -7.434 1.00 64.00 129 ASN A N 1
ATOM 1073 C CA . ASN A 1 129 ? -6.689 5.847 -8.898 1.00 64.00 129 ASN A CA 1
ATOM 1074 C C . ASN A 1 129 ? -6.112 4.570 -9.522 1.00 64.00 129 ASN A C 1
ATOM 1076 O O . ASN A 1 129 ? -5.232 4.626 -10.378 1.00 64.00 129 ASN A O 1
ATOM 1080 N N . ILE A 1 130 ? -6.625 3.414 -9.091 1.00 62.34 130 ILE A N 1
ATOM 1081 C CA . ILE A 1 130 ? -6.118 2.094 -9.498 1.00 62.34 130 ILE A CA 1
ATOM 1082 C C . ILE A 1 130 ? -6.210 1.880 -11.018 1.00 62.34 130 ILE A C 1
ATOM 1084 O O . ILE A 1 130 ? -5.364 1.217 -11.608 1.00 62.34 130 ILE A O 1
ATOM 1088 N N . GLN A 1 131 ? -7.204 2.495 -11.663 1.00 58.38 131 GLN A N 1
ATOM 1089 C CA . GLN A 1 131 ? -7.445 2.396 -13.108 1.00 58.38 131 GLN A CA 1
ATOM 1090 C C . GLN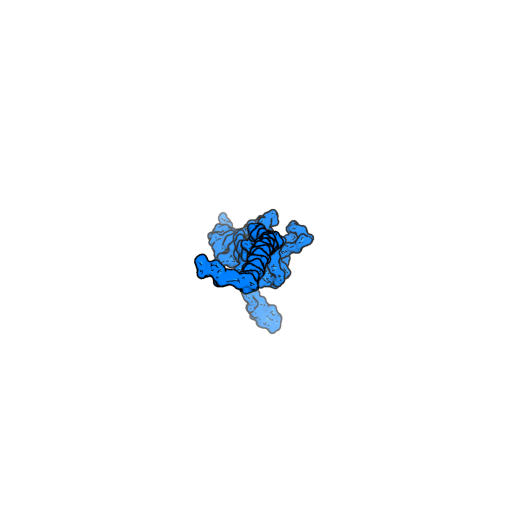 A 1 131 ? -6.320 2.990 -13.969 1.00 58.38 131 GLN A C 1
ATOM 1092 O O . GLN A 1 131 ? -6.220 2.661 -15.146 1.00 58.38 131 GLN A O 1
ATOM 1097 N N . ASN A 1 132 ? -5.464 3.841 -13.395 1.00 56.44 132 ASN A N 1
ATOM 1098 C CA . ASN A 1 132 ? -4.340 4.445 -14.112 1.00 56.44 132 ASN A CA 1
ATOM 1099 C C . ASN A 1 132 ? -3.066 3.587 -14.047 1.00 56.44 132 ASN A C 1
ATOM 1101 O O . ASN A 1 132 ? -2.039 3.973 -14.612 1.00 56.44 132 ASN A O 1
ATOM 1105 N N . TYR A 1 133 ? -3.112 2.445 -13.353 1.00 60.38 133 TYR A N 1
ATOM 1106 C CA . TYR A 1 133 ? -1.997 1.511 -13.304 1.00 60.38 133 TYR A CA 1
ATOM 1107 C C . TYR A 1 133 ? -2.013 0.558 -14.476 1.00 60.38 133 TYR A C 1
ATOM 1109 O O . TYR A 1 133 ? -3.046 0.027 -14.867 1.00 60.38 133 TYR A O 1
ATOM 1117 N N . TYR A 1 134 ? -0.813 0.322 -14.999 1.00 58.41 134 TYR A N 1
ATOM 1118 C CA . TYR A 1 134 ? -0.603 -0.655 -16.051 1.00 58.41 134 TYR A CA 1
ATOM 1119 C C . TYR A 1 134 ? -0.872 -2.079 -15.539 1.00 58.41 134 TYR A C 1
ATOM 1121 O O . TYR A 1 134 ? -1.495 -2.884 -16.221 1.00 58.41 134 TYR A O 1
ATOM 1129 N N . ILE A 1 135 ? -0.457 -2.358 -14.299 1.00 57.69 135 ILE A N 1
ATOM 1130 C CA . ILE A 1 135 ? -0.866 -3.542 -13.544 1.00 57.69 135 ILE A CA 1
ATOM 1131 C C . ILE A 1 135 ? -1.872 -3.085 -12.481 1.00 57.69 135 ILE A C 1
ATOM 1133 O O . ILE A 1 135 ? -1.454 -2.633 -11.407 1.00 57.69 135 ILE A O 1
ATOM 1137 N N . PRO A 1 136 ? -3.186 -3.180 -12.738 1.00 55.38 136 PRO A N 1
ATOM 1138 C CA . PRO A 1 136 ? -4.173 -3.026 -11.684 1.00 55.38 136 PRO A CA 1
ATOM 1139 C C . PRO A 1 136 ? -4.106 -4.275 -10.792 1.00 55.38 136 PRO A C 1
ATOM 1141 O O . PRO A 1 136 ? -4.615 -5.318 -11.178 1.00 55.38 136 PRO A O 1
ATOM 1144 N N . PHE A 1 137 ? -3.433 -4.179 -9.635 1.00 57.00 137 PHE A N 1
ATOM 1145 C CA . PHE A 1 137 ? -3.465 -5.162 -8.532 1.00 57.00 137 PHE A CA 1
ATOM 1146 C C . PHE A 1 137 ? -3.538 -6.637 -8.999 1.00 57.00 137 PHE A C 1
ATOM 1148 O O . PHE A 1 137 ? -4.570 -7.294 -8.852 1.00 57.00 137 PHE A O 1
ATOM 1155 N N . LEU A 1 138 ? -2.472 -7.175 -9.608 1.00 49.31 138 LEU A N 1
ATOM 1156 C CA . LEU A 1 138 ? -2.580 -8.472 -10.302 1.00 49.31 138 LEU A CA 1
ATOM 1157 C C . LEU A 1 138 ? -2.650 -9.708 -9.397 1.00 49.31 138 LEU A C 1
ATOM 1159 O O . LEU A 1 138 ? -2.907 -10.805 -9.888 1.00 49.31 138 LEU A O 1
ATOM 1163 N N . LYS A 1 139 ? -2.490 -9.568 -8.083 1.00 52.50 139 LYS A N 1
ATOM 1164 C CA . LYS A 1 139 ? -2.810 -10.642 -7.143 1.00 52.50 139 LYS A CA 1
ATOM 1165 C C . LYS A 1 139 ? -3.703 -10.081 -6.054 1.00 52.50 139 LYS A C 1
ATOM 1167 O O . LYS A 1 139 ? -3.394 -9.049 -5.470 1.00 52.50 139 LYS A O 1
ATOM 1172 N N . LYS A 1 140 ? -4.803 -10.787 -5.781 1.00 43.44 140 LYS A N 1
ATOM 1173 C CA . LYS A 1 140 ? -5.747 -10.581 -4.665 1.00 43.44 140 LYS A CA 1
ATOM 1174 C C . LYS A 1 140 ? -5.097 -10.754 -3.276 1.00 43.44 140 LYS A C 1
ATOM 1176 O O . LYS A 1 140 ? -5.774 -11.123 -2.328 1.00 43.44 140 LYS A O 1
ATOM 1181 N N . ASP A 1 141 ? -3.806 -10.483 -3.152 1.00 50.50 141 ASP A N 1
ATOM 1182 C CA . ASP A 1 141 ? -3.162 -10.247 -1.876 1.00 50.50 141 ASP A CA 1
ATOM 1183 C C . ASP A 1 141 ? -3.140 -8.735 -1.720 1.00 50.50 141 ASP A C 1
ATOM 1185 O O . ASP A 1 141 ? -2.308 -8.037 -2.303 1.00 50.50 141 ASP A O 1
ATOM 1189 N N . GLU A 1 142 ? -4.143 -8.227 -1.007 1.00 59.53 142 GLU A N 1
ATOM 1190 C CA . GLU A 1 142 ? -4.217 -6.832 -0.591 1.00 59.53 142 GLU A CA 1
ATOM 1191 C C . GLU A 1 142 ? -2.838 -6.374 -0.126 1.00 59.53 142 GLU A C 1
ATOM 1193 O O . GLU A 1 142 ? -2.151 -7.103 0.594 1.00 59.53 142 GLU A O 1
ATOM 1198 N N . LEU A 1 143 ? -2.421 -5.179 -0.549 1.00 67.44 143 LEU A N 1
ATOM 1199 C CA . LEU A 1 143 ? -1.196 -4.583 -0.048 1.00 67.44 143 LEU A CA 1
ATOM 1200 C C . LEU A 1 143 ? -1.319 -4.505 1.477 1.00 67.44 143 LEU A C 1
ATOM 1202 O O . LEU A 1 143 ? -2.077 -3.695 2.011 1.00 67.44 143 LEU A O 1
ATOM 1206 N N . GLN A 1 144 ? -0.633 -5.414 2.165 1.00 67.81 144 GLN A N 1
ATOM 1207 C CA . GLN A 1 144 ? -0.767 -5.573 3.598 1.00 67.81 144 GLN A CA 1
ATOM 1208 C C . GLN A 1 144 ? -0.084 -4.388 4.264 1.00 67.81 144 GLN A C 1
ATOM 1210 O O . GLN A 1 144 ? 1.086 -4.082 4.007 1.00 67.81 144 GLN A O 1
ATOM 1215 N N . THR A 1 145 ? -0.843 -3.701 5.109 1.00 69.25 145 THR A N 1
ATOM 1216 C CA . THR A 1 145 ? -0.315 -2.662 5.985 1.00 69.25 145 THR A CA 1
ATOM 1217 C C . THR A 1 145 ? 0.656 -3.290 6.979 1.00 69.25 145 THR A C 1
ATOM 1219 O O . THR A 1 145 ? 0.381 -4.378 7.483 1.00 69.25 145 THR A O 1
ATOM 1222 N N . ASN A 1 146 ? 1.741 -2.590 7.315 1.00 73.12 146 ASN A N 1
ATOM 1223 C CA . ASN A 1 146 ? 2.801 -3.079 8.204 1.00 73.12 146 ASN A CA 1
ATOM 1224 C C . ASN A 1 146 ? 3.690 -4.183 7.599 1.00 73.12 146 ASN A C 1
ATOM 1226 O O . ASN A 1 146 ? 4.187 -5.045 8.320 1.00 73.12 146 ASN A O 1
ATOM 1230 N N . GLU A 1 147 ? 3.892 -4.157 6.278 1.00 76.56 147 GLU A N 1
ATOM 1231 C CA . GLU A 1 147 ? 4.836 -5.033 5.578 1.00 76.56 147 GLU A CA 1
ATOM 1232 C C . GLU A 1 147 ? 5.861 -4.259 4.738 1.00 76.56 147 GLU A C 1
ATOM 1234 O O . GLU A 1 147 ? 5.636 -3.117 4.316 1.00 76.56 147 GLU A O 1
ATOM 1239 N N . SER A 1 148 ? 6.986 -4.930 4.475 1.00 79.31 148 SER A N 1
ATOM 1240 C CA . SER A 1 148 ? 8.083 -4.443 3.640 1.00 79.31 148 SER A CA 1
ATOM 1241 C C . SER A 1 148 ? 7.963 -4.935 2.198 1.00 79.31 148 SER A C 1
ATOM 1243 O O . SER A 1 148 ? 7.694 -6.108 1.929 1.00 79.31 148 SER A O 1
ATOM 1245 N N . TYR A 1 149 ? 8.266 -4.041 1.265 1.00 83.50 149 TYR A N 1
ATOM 1246 C CA . TYR A 1 149 ? 8.257 -4.270 -0.172 1.00 83.50 149 TYR A CA 1
ATOM 1247 C C . TYR A 1 149 ? 9.569 -3.778 -0.784 1.00 83.50 149 TYR A C 1
ATOM 1249 O O . TYR A 1 149 ? 10.184 -2.821 -0.313 1.00 83.50 149 TYR A O 1
ATOM 1257 N N . ILE A 1 150 ? 9.983 -4.412 -1.874 1.00 86.19 150 ILE A N 1
ATOM 1258 C CA . ILE A 1 150 ? 11.093 -3.963 -2.712 1.00 86.19 150 ILE A CA 1
ATOM 1259 C C . ILE A 1 150 ? 10.498 -3.241 -3.910 1.00 86.19 150 ILE A C 1
ATOM 1261 O O . ILE A 1 150 ? 9.611 -3.767 -4.583 1.00 86.19 150 ILE A O 1
ATOM 1265 N N . ILE A 1 151 ? 11.009 -2.050 -4.201 1.00 87.31 151 ILE A N 1
ATOM 1266 C CA . ILE A 1 151 ? 10.661 -1.328 -5.417 1.00 87.31 151 ILE A CA 1
ATOM 1267 C C . ILE A 1 151 ? 11.682 -1.677 -6.499 1.00 87.31 151 ILE A C 1
ATOM 1269 O O . ILE A 1 151 ? 12.878 -1.371 -6.403 1.00 87.31 151 ILE A O 1
ATOM 1273 N N . CYS A 1 152 ? 11.179 -2.321 -7.545 1.00 87.25 152 CYS A N 1
ATOM 1274 C CA . CYS A 1 152 ? 11.943 -2.830 -8.671 1.00 87.25 152 CYS A CA 1
ATOM 1275 C C . CYS A 1 152 ? 11.608 -2.053 -9.944 1.00 87.25 152 CYS A C 1
ATOM 1277 O O . CYS A 1 152 ? 10.446 -1.754 -10.218 1.00 87.25 152 CYS A O 1
ATOM 1279 N N . LEU A 1 153 ? 12.632 -1.743 -10.733 1.00 86.44 153 LEU A N 1
ATOM 1280 C CA . LEU A 1 153 ? 12.511 -1.139 -12.054 1.00 86.44 153 LEU A CA 1
ATOM 1281 C C . LEU A 1 153 ? 12.808 -2.185 -13.127 1.00 86.44 153 LEU A C 1
ATOM 1283 O O . LEU A 1 153 ? 13.869 -2.807 -13.103 1.00 86.44 153 LEU A O 1
ATOM 1287 N N . TYR A 1 154 ? 11.908 -2.305 -14.091 1.00 85.12 154 TYR A N 1
ATOM 1288 C CA . TYR A 1 154 ? 12.043 -3.164 -15.262 1.00 85.12 154 TYR A CA 1
ATOM 1289 C C . TYR A 1 154 ? 12.116 -2.305 -16.530 1.00 85.12 154 TYR A C 1
ATOM 1291 O O . TYR A 1 154 ? 11.661 -1.148 -16.551 1.00 85.12 154 TYR A O 1
ATOM 1299 N N . SER A 1 155 ? 12.741 -2.835 -17.578 1.00 78.31 155 SER A N 1
ATOM 1300 C CA . SER A 1 155 ? 12.791 -2.198 -18.898 1.00 78.31 155 SER A CA 1
ATOM 1301 C C . SER A 1 155 ? 11.465 -2.355 -19.623 1.00 78.31 155 SER A C 1
ATOM 1303 O O . SER A 1 155 ? 10.996 -1.387 -20.226 1.00 78.31 155 SER A O 1
ATOM 1305 N N . ASP A 1 156 ? 10.851 -3.530 -19.499 1.00 76.06 156 ASP A N 1
ATOM 1306 C CA . ASP A 1 156 ? 9.488 -3.832 -19.929 1.00 76.06 156 ASP A CA 1
ATOM 1307 C C . ASP A 1 156 ? 8.826 -4.893 -19.019 1.00 76.06 156 ASP A C 1
ATOM 1309 O O . ASP A 1 156 ? 9.294 -5.167 -17.917 1.00 76.06 156 ASP A O 1
ATOM 1313 N N . GLU A 1 157 ? 7.693 -5.448 -19.449 1.00 75.12 157 GLU A N 1
ATOM 1314 C CA . GLU A 1 157 ? 6.934 -6.464 -18.700 1.00 75.12 157 GLU A CA 1
ATOM 1315 C C . GLU A 1 157 ? 7.389 -7.902 -18.976 1.00 75.12 157 GLU A C 1
ATOM 1317 O O . GLU A 1 157 ? 6.920 -8.830 -18.321 1.00 75.12 157 GLU A O 1
ATOM 1322 N N . ASN A 1 158 ? 8.265 -8.102 -19.961 1.00 75.12 158 ASN A N 1
ATOM 1323 C CA . ASN A 1 158 ? 8.787 -9.415 -20.340 1.00 75.12 158 ASN A CA 1
ATOM 1324 C C . ASN A 1 158 ? 10.111 -9.726 -19.628 1.00 75.12 158 ASN A C 1
ATOM 1326 O O . ASN A 1 158 ? 10.616 -10.845 -19.717 1.00 75.12 158 ASN A O 1
ATOM 1330 N N . ASP A 1 159 ? 10.677 -8.742 -18.931 1.00 76.44 159 ASP A N 1
ATOM 1331 C CA . ASP A 1 159 ? 11.916 -8.885 -18.187 1.00 76.44 159 ASP A CA 1
ATOM 1332 C C . ASP A 1 159 ? 11.806 -9.917 -17.047 1.00 76.44 159 ASP A C 1
ATOM 1334 O O . ASP A 1 159 ? 10.941 -9.857 -16.165 1.00 76.44 159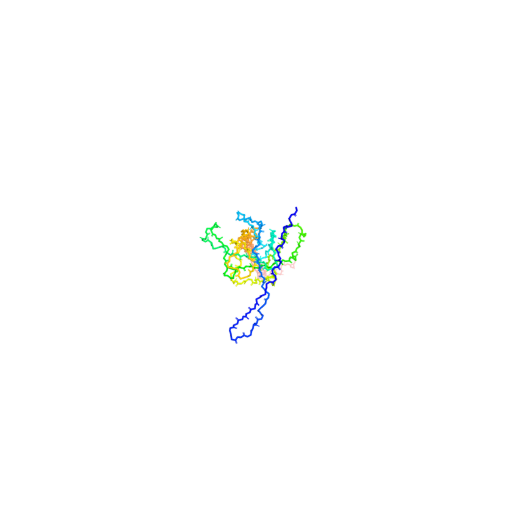 ASP A O 1
ATOM 1338 N N . PHE A 1 160 ? 12.763 -10.848 -17.040 1.00 74.75 160 PHE A N 1
ATOM 1339 C CA . PHE A 1 160 ? 12.879 -11.914 -16.039 1.00 74.75 160 PHE A CA 1
ATOM 1340 C C . PHE A 1 160 ? 13.620 -11.488 -14.762 1.00 74.75 160 PHE A C 1
ATOM 1342 O O . PHE A 1 160 ? 13.510 -12.165 -13.742 1.00 74.75 160 PHE A O 1
ATOM 1349 N N . GLU A 1 161 ? 14.379 -10.389 -14.792 1.00 80.19 161 GLU A N 1
ATOM 1350 C CA . GLU A 1 161 ? 15.082 -9.852 -13.620 1.00 80.19 161 GLU A CA 1
ATOM 1351 C C . GLU A 1 161 ? 14.963 -8.325 -13.604 1.00 80.19 161 GLU A C 1
ATOM 1353 O O . GLU A 1 161 ? 15.238 -7.643 -14.590 1.00 80.19 161 GLU A O 1
ATOM 1358 N N . GLY A 1 162 ? 14.542 -7.781 -12.464 1.00 79.94 162 GLY A N 1
ATOM 1359 C CA . GLY A 1 162 ? 14.420 -6.340 -12.272 1.00 79.94 162 GLY A CA 1
ATOM 1360 C C . GLY A 1 162 ? 15.656 -5.709 -11.634 1.00 79.94 162 GLY A C 1
ATOM 1361 O O . GLY A 1 162 ? 16.521 -6.359 -11.044 1.00 79.94 162 GLY A O 1
ATOM 1362 N N . MET A 1 163 ? 15.706 -4.384 -11.661 1.00 84.69 163 MET A N 1
ATOM 1363 C CA . MET A 1 163 ? 16.705 -3.595 -10.954 1.00 84.69 163 MET A CA 1
ATOM 1364 C C . MET A 1 163 ? 16.121 -3.030 -9.660 1.00 84.69 163 MET A C 1
ATOM 1366 O O . MET A 1 163 ? 15.243 -2.173 -9.695 1.00 84.69 163 MET A O 1
ATOM 1370 N N . GLN A 1 164 ? 16.647 -3.459 -8.512 1.00 85.62 164 GLN A N 1
ATOM 1371 C CA . GLN A 1 164 ? 16.265 -2.899 -7.212 1.00 85.62 164 GLN A CA 1
ATOM 1372 C C . GLN A 1 164 ? 16.673 -1.425 -7.118 1.00 85.62 164 GLN A C 1
ATOM 1374 O O . GLN A 1 164 ? 17.846 -1.085 -7.336 1.00 85.62 164 GLN A O 1
ATOM 1379 N N . ILE A 1 165 ? 15.710 -0.575 -6.762 1.00 84.94 165 ILE A N 1
ATOM 1380 C CA . ILE A 1 165 ? 15.901 0.871 -6.613 1.00 84.94 165 ILE A CA 1
ATOM 1381 C C . ILE A 1 165 ? 15.967 1.262 -5.139 1.00 84.94 165 ILE A C 1
ATOM 1383 O O . ILE A 1 165 ? 16.951 1.873 -4.717 1.00 84.94 165 ILE A O 1
ATOM 1387 N N . ILE A 1 166 ? 14.932 0.904 -4.383 1.00 85.81 166 ILE A N 1
ATOM 1388 C CA . ILE A 1 166 ? 14.740 1.269 -2.978 1.00 85.81 166 ILE A CA 1
ATOM 1389 C C . ILE A 1 166 ? 13.812 0.248 -2.311 1.00 85.81 166 ILE A C 1
ATOM 1391 O O . ILE A 1 166 ? 13.071 -0.461 -2.999 1.00 85.81 166 ILE A O 1
ATOM 1395 N N . ASN A 1 167 ? 13.844 0.174 -0.985 1.00 83.56 167 ASN A N 1
ATOM 1396 C CA . ASN A 1 167 ? 12.899 -0.620 -0.209 1.00 83.56 167 ASN A CA 1
ATOM 1397 C C . ASN A 1 167 ? 11.840 0.305 0.401 1.00 83.56 167 ASN A C 1
ATOM 1399 O O . ASN A 1 167 ? 12.151 1.426 0.793 1.00 83.56 167 ASN A O 1
ATOM 1403 N N . ALA A 1 168 ? 10.600 -0.159 0.500 1.00 83.81 168 ALA A N 1
ATOM 1404 C CA . ALA A 1 168 ? 9.499 0.598 1.077 1.00 83.81 168 ALA A CA 1
ATOM 1405 C C . ALA A 1 168 ? 8.809 -0.209 2.177 1.00 83.81 168 ALA A C 1
ATOM 1407 O O . ALA A 1 168 ? 8.569 -1.403 2.020 1.00 83.81 168 ALA A O 1
ATOM 1408 N N . HIS A 1 169 ? 8.464 0.443 3.280 1.00 83.19 169 HIS A N 1
ATOM 1409 C CA . HIS A 1 169 ? 7.712 -0.146 4.378 1.00 83.19 169 HIS A CA 1
ATOM 1410 C C . HIS A 1 169 ? 6.380 0.581 4.524 1.00 83.19 169 HIS A C 1
ATOM 1412 O O . HIS A 1 169 ? 6.346 1.795 4.739 1.00 83.19 169 HIS A O 1
ATOM 1418 N N . PHE A 1 170 ? 5.273 -0.153 4.446 1.00 79.25 170 PHE A N 1
ATOM 1419 C CA . PHE A 1 170 ? 3.957 0.431 4.681 1.00 79.25 170 PHE A CA 1
ATOM 1420 C C . PHE A 1 170 ? 3.686 0.485 6.171 1.00 79.25 170 PHE A C 1
ATOM 1422 O O . PHE A 1 170 ? 3.698 -0.544 6.832 1.00 79.25 170 PHE A O 1
ATOM 1429 N N . TYR A 1 171 ? 3.433 1.669 6.711 1.00 76.62 171 TYR A N 1
ATOM 1430 C CA . TYR A 1 171 ? 3.179 1.861 8.132 1.00 76.62 171 TYR A CA 1
ATOM 1431 C C . TYR A 1 171 ? 1.783 2.442 8.355 1.00 76.62 171 TYR A C 1
ATOM 1433 O O . TYR A 1 171 ? 1.318 3.288 7.589 1.00 76.62 171 TYR A O 1
ATOM 1441 N N . ILE A 1 172 ? 1.104 1.987 9.405 1.00 74.38 172 ILE A N 1
ATOM 1442 C CA . ILE A 1 172 ? -0.200 2.534 9.787 1.00 74.38 172 ILE A CA 1
ATOM 1443 C C . ILE A 1 172 ? 0.038 3.849 10.522 1.00 74.38 172 ILE A C 1
ATOM 1445 O O . ILE A 1 172 ? 0.869 3.908 11.428 1.00 74.38 172 ILE A O 1
ATOM 1449 N N . ASN A 1 173 ? -0.688 4.907 10.160 1.00 71.69 173 ASN A N 1
ATOM 1450 C CA . ASN A 1 173 ? -0.589 6.160 10.899 1.00 71.69 173 ASN A CA 1
ATOM 1451 C C . ASN A 1 173 ? -0.993 5.954 12.376 1.00 71.69 173 ASN A C 1
ATOM 1453 O O . ASN A 1 173 ? -2.100 5.508 12.703 1.00 71.69 173 ASN A O 1
ATOM 1457 N N . THR A 1 174 ? -0.065 6.259 13.282 1.00 66.94 174 THR A N 1
ATOM 1458 C CA . THR A 1 174 ? -0.199 6.010 14.722 1.00 66.94 174 THR A CA 1
ATOM 1459 C C . THR A 1 174 ? -1.235 6.912 15.372 1.00 66.94 174 THR A C 1
ATOM 1461 O O . THR A 1 174 ? -1.853 6.498 16.349 1.00 66.94 174 THR A O 1
ATOM 1464 N N . THR A 1 175 ? -1.496 8.100 14.815 1.00 72.81 175 THR A N 1
ATOM 1465 C CA . THR A 1 175 ? -2.516 9.021 15.344 1.00 72.81 175 THR A CA 1
ATOM 1466 C C . THR A 1 175 ? -3.911 8.405 15.305 1.00 72.81 175 THR A C 1
ATOM 1468 O O . THR A 1 175 ? -4.634 8.448 16.297 1.00 72.81 175 THR A O 1
ATOM 1471 N N . ASP A 1 176 ? -4.267 7.757 14.198 1.00 66.75 176 ASP A N 1
ATOM 1472 C CA . ASP A 1 176 ? -5.571 7.106 14.035 1.00 66.75 176 ASP A CA 1
ATOM 1473 C C . ASP A 1 176 ? -5.677 5.839 14.884 1.00 66.75 176 ASP A C 1
ATOM 1475 O O . ASP A 1 176 ? -6.729 5.545 15.451 1.00 66.75 176 ASP A O 1
ATOM 1479 N N . SER A 1 177 ? -4.563 5.118 15.026 1.00 72.50 177 SER A N 1
ATOM 1480 C CA . SER A 1 177 ? -4.487 3.940 15.894 1.00 72.50 177 SER A CA 1
ATOM 1481 C C . SER A 1 177 ? -4.746 4.314 17.358 1.00 72.50 177 SER A C 1
ATOM 1483 O O . SER A 1 177 ? -5.484 3.620 18.054 1.00 72.50 177 SER A O 1
ATOM 1485 N N . ILE A 1 178 ? -4.210 5.453 17.811 1.00 80.88 178 ILE A N 1
ATOM 1486 C CA . ILE A 1 178 ? -4.465 6.000 19.149 1.00 80.88 178 ILE A CA 1
ATOM 1487 C C . ILE A 1 178 ? -5.949 6.351 19.321 1.00 80.88 178 ILE A C 1
ATOM 1489 O O . ILE A 1 178 ? -6.546 5.969 20.327 1.00 80.88 178 ILE A O 1
ATOM 1493 N N . ILE A 1 179 ? -6.567 7.020 18.339 1.00 83.12 179 ILE A N 1
ATOM 1494 C CA . ILE A 1 179 ? -8.000 7.364 18.381 1.00 83.12 179 ILE A CA 1
ATOM 1495 C C . ILE A 1 179 ? -8.864 6.101 18.499 1.00 83.12 179 ILE A C 1
ATOM 1497 O O . ILE A 1 179 ? -9.795 6.065 19.303 1.00 83.12 179 ILE A O 1
ATOM 1501 N N . LEU A 1 180 ? -8.543 5.049 17.743 1.00 82.19 180 LEU A N 1
ATOM 1502 C CA . LEU A 1 180 ? -9.275 3.783 17.783 1.00 82.19 180 LEU A CA 1
ATOM 1503 C C . LEU A 1 180 ? -9.142 3.084 19.142 1.00 82.19 180 LEU A C 1
ATOM 1505 O O . LEU A 1 180 ? -10.140 2.613 19.689 1.00 82.19 180 LEU A O 1
ATOM 1509 N N . ILE A 1 181 ? -7.938 3.068 19.722 1.00 86.06 181 ILE A N 1
ATOM 1510 C CA . ILE A 1 181 ? -7.712 2.542 21.076 1.00 86.06 181 ILE A CA 1
ATOM 1511 C C . ILE A 1 181 ? -8.551 3.322 22.096 1.00 86.06 181 ILE A C 1
ATOM 1513 O O . ILE A 1 181 ? -9.243 2.712 22.912 1.00 86.06 181 ILE A O 1
ATOM 1517 N N . PHE A 1 182 ? -8.559 4.657 22.023 1.00 87.31 182 PHE A N 1
ATOM 1518 C CA . PHE A 1 182 ? -9.396 5.484 22.896 1.00 87.31 182 PHE A CA 1
ATOM 1519 C C . PHE A 1 182 ? -10.890 5.205 22.716 1.00 87.31 182 PHE A C 1
ATOM 1521 O O . PHE A 1 182 ? -11.616 5.163 23.708 1.00 87.31 182 PHE A O 1
ATOM 1528 N N . LEU A 1 183 ? -11.351 4.964 21.488 1.00 89.25 183 LEU A N 1
ATOM 1529 C CA . LEU A 1 183 ? -12.745 4.623 21.208 1.00 89.25 183 LEU A CA 1
ATOM 1530 C C . LEU A 1 183 ? -13.141 3.277 21.835 1.00 89.25 183 LEU A C 1
ATOM 1532 O O . LEU A 1 183 ? -14.202 3.180 22.451 1.00 89.25 183 LEU A O 1
ATOM 1536 N N . ILE A 1 184 ? -12.278 2.262 21.753 1.00 89.81 184 ILE A N 1
ATOM 1537 C CA . ILE A 1 184 ? -12.512 0.967 22.411 1.00 89.81 184 ILE A CA 1
ATOM 1538 C C . ILE A 1 184 ? -12.557 1.141 23.933 1.00 89.81 184 ILE A C 1
ATOM 1540 O O . ILE A 1 184 ? -13.488 0.656 24.578 1.00 89.81 184 ILE A O 1
ATOM 1544 N N . ILE A 1 185 ? -11.598 1.873 24.509 1.00 91.62 185 ILE A N 1
ATOM 1545 C CA . ILE A 1 185 ? -11.575 2.164 25.951 1.00 91.62 185 ILE A CA 1
ATOM 1546 C C . ILE A 1 185 ? -12.851 2.908 26.368 1.00 91.62 185 ILE A C 1
ATOM 1548 O O . ILE A 1 185 ? -13.445 2.583 27.395 1.00 91.62 185 ILE A O 1
ATOM 1552 N N . PHE A 1 186 ? -13.319 3.863 25.564 1.00 92.06 186 PHE A N 1
ATOM 1553 C CA . PHE A 1 186 ? -14.557 4.592 25.825 1.00 92.06 186 PHE A CA 1
ATOM 1554 C C . PHE A 1 186 ? -15.777 3.664 25.879 1.00 92.06 186 PHE A C 1
ATOM 1556 O O . PHE A 1 186 ? -16.563 3.727 26.826 1.00 92.06 186 PHE A O 1
ATOM 1563 N N . ILE A 1 187 ? -15.907 2.756 24.912 1.00 93.12 187 ILE A N 1
ATOM 1564 C CA . ILE A 1 187 ? -17.033 1.815 24.844 1.00 93.12 187 ILE A CA 1
ATOM 1565 C C . ILE A 1 187 ? -16.993 0.799 25.993 1.00 93.12 187 ILE A C 1
ATOM 1567 O O . ILE A 1 187 ? -18.038 0.474 26.547 1.00 93.12 187 ILE A O 1
ATOM 1571 N N . VAL A 1 188 ? -15.811 0.304 26.366 1.00 93.38 188 VAL A N 1
ATOM 1572 C CA . VAL A 1 188 ? -15.674 -0.749 27.388 1.00 93.38 188 VAL A CA 1
ATOM 1573 C C . VAL A 1 188 ? -15.718 -0.190 28.810 1.00 93.38 188 VAL A C 1
ATOM 1575 O O . VAL A 1 188 ? -16.242 -0.846 29.703 1.00 93.38 188 VAL A O 1
ATOM 1578 N N . VAL A 1 189 ? -15.177 1.007 29.043 1.00 92.62 189 VAL A N 1
ATOM 1579 C CA . VAL A 1 189 ? -15.017 1.558 30.398 1.00 92.62 189 VAL A CA 1
ATOM 1580 C C . VAL A 1 189 ? -16.046 2.643 30.687 1.00 92.62 189 VAL A C 1
ATOM 1582 O O . VAL A 1 189 ? -16.765 2.571 31.682 1.00 92.62 189 VAL A O 1
ATOM 1585 N N . PHE A 1 190 ? -16.144 3.651 29.821 1.00 90.50 190 PHE A N 1
ATOM 1586 C CA . PHE A 1 190 ? -16.968 4.827 30.100 1.00 90.50 190 PHE A CA 1
ATOM 1587 C C . PHE A 1 190 ? -18.453 4.567 29.857 1.00 90.50 190 PHE A C 1
ATOM 1589 O O . PHE A 1 190 ? -19.283 5.008 30.651 1.00 90.50 190 PHE A O 1
ATOM 1596 N N . LEU A 1 191 ? -18.799 3.812 28.812 1.00 92.38 191 LEU A N 1
ATOM 1597 C CA . LEU A 1 191 ? -20.191 3.488 28.505 1.00 92.38 191 LEU A CA 1
ATOM 1598 C C . LEU A 1 191 ? -20.868 2.732 29.668 1.00 92.38 191 LEU A C 1
ATOM 1600 O O . LEU A 1 191 ? -21.908 3.200 30.141 1.00 92.38 191 LEU A O 1
ATOM 1604 N N . PRO A 1 192 ? -20.287 1.643 30.222 1.00 93.06 192 PRO A N 1
ATOM 1605 C CA . PRO A 1 192 ? -20.896 0.938 31.347 1.00 93.06 192 PRO A CA 1
ATOM 1606 C C . PRO A 1 192 ? -20.913 1.774 32.627 1.00 93.06 192 PRO A C 1
ATOM 1608 O O . PRO A 1 192 ? -21.867 1.676 33.396 1.00 93.06 192 PRO A O 1
ATOM 1611 N N . LEU A 1 193 ? -19.913 2.638 32.844 1.00 91.56 193 LEU A N 1
ATOM 1612 C CA . L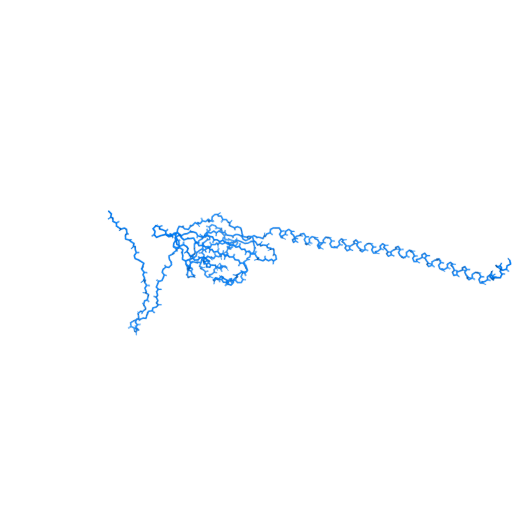EU A 1 193 ? -19.908 3.571 33.974 1.00 91.56 193 LEU A CA 1
ATOM 1613 C C . LEU A 1 193 ? -21.085 4.550 33.910 1.00 91.56 193 LEU A C 1
ATOM 1615 O O . LEU A 1 193 ? -21.776 4.735 34.911 1.00 91.56 193 LEU A O 1
ATOM 1619 N N . ILE A 1 194 ? -21.358 5.137 32.741 1.00 92.12 194 ILE A N 1
ATOM 1620 C CA . ILE A 1 194 ? -22.489 6.058 32.551 1.00 92.12 194 ILE A CA 1
ATOM 1621 C C . ILE A 1 194 ? -23.820 5.322 32.764 1.00 92.12 194 ILE A C 1
ATO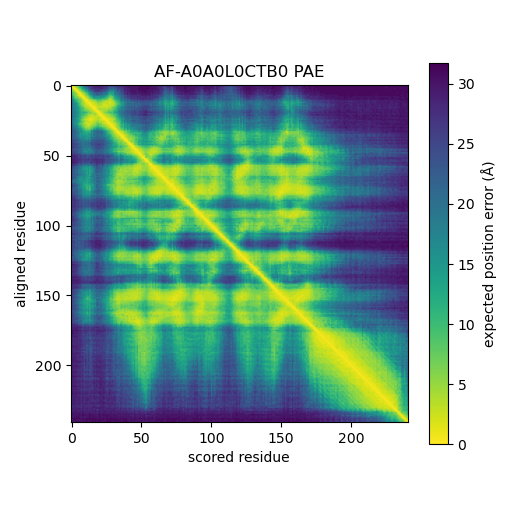M 1623 O O . ILE A 1 194 ? -24.704 5.828 33.463 1.00 92.12 194 ILE A O 1
ATOM 1627 N N . PHE A 1 195 ? -23.963 4.106 32.228 1.00 92.44 195 PHE A N 1
ATOM 1628 C CA . PHE A 1 195 ? -25.158 3.289 32.458 1.00 92.44 195 PHE A CA 1
ATOM 1629 C C . PHE A 1 195 ? -25.330 2.899 33.931 1.00 92.44 195 PHE A C 1
ATOM 1631 O O . PHE A 1 195 ? -26.431 2.990 34.468 1.00 92.44 195 PHE A O 1
ATOM 1638 N N . SER A 1 196 ? -24.248 2.544 34.622 1.00 92.19 196 SER A N 1
ATOM 1639 C CA . SER A 1 196 ? -24.289 2.247 36.055 1.00 92.19 196 SER A CA 1
ATOM 1640 C C . SER A 1 196 ? -24.703 3.470 36.875 1.00 92.19 196 SER A C 1
ATOM 1642 O O . SER A 1 196 ? -25.505 3.352 37.801 1.00 92.19 196 SER A O 1
ATOM 1644 N N . LEU A 1 197 ? -24.176 4.653 36.545 1.00 92.69 197 LEU A N 1
ATOM 1645 C CA . LEU A 1 197 ? -24.467 5.883 37.280 1.00 92.69 197 LEU A CA 1
ATOM 1646 C C . LEU A 1 197 ? -25.924 6.320 37.081 1.00 92.69 197 LEU A C 1
ATOM 1648 O O . LEU A 1 197 ? -26.623 6.634 38.044 1.00 92.69 197 LEU A O 1
ATOM 1652 N N . THR A 1 198 ? -26.407 6.277 35.837 1.00 92.75 198 THR A N 1
ATOM 1653 C CA . THR A 1 198 ? -27.810 6.578 35.511 1.00 92.75 198 THR A CA 1
ATOM 1654 C C . THR A 1 198 ? -28.766 5.596 36.185 1.00 92.75 198 THR A C 1
ATOM 1656 O O . THR A 1 198 ? -29.760 6.026 36.774 1.00 92.75 198 THR A O 1
ATOM 1659 N N . TYR A 1 199 ? -28.438 4.302 36.192 1.00 93.38 199 TYR A N 1
ATOM 1660 C CA . TYR A 1 199 ? -29.215 3.284 36.898 1.00 93.38 199 TYR A CA 1
ATOM 1661 C C . TYR A 1 199 ? -29.307 3.567 38.406 1.00 93.38 199 TYR A C 1
ATOM 1663 O O . TYR A 1 199 ? -30.392 3.510 38.990 1.00 93.38 199 TYR A O 1
ATOM 1671 N N . LEU A 1 200 ? -28.195 3.960 39.031 1.00 92.94 200 LEU A N 1
ATOM 1672 C CA . LEU A 1 200 ? -28.152 4.289 40.456 1.00 92.94 200 LEU A CA 1
ATOM 1673 C C . LEU A 1 200 ? -28.999 5.532 40.784 1.00 92.94 200 LEU A C 1
ATOM 1675 O O . LEU A 1 200 ? -29.758 5.523 41.756 1.00 92.94 200 LEU A O 1
ATOM 1679 N N . CYS A 1 201 ? -28.961 6.566 39.937 1.00 89.94 201 CYS A N 1
ATOM 1680 C CA . CYS A 1 201 ? -29.832 7.738 40.076 1.00 89.94 201 CYS A CA 1
ATOM 1681 C C . CYS A 1 201 ? -31.325 7.380 39.971 1.00 89.94 201 CYS A C 1
ATOM 1683 O O . CYS A 1 201 ? -32.139 7.896 40.744 1.00 89.94 201 CYS A O 1
ATOM 1685 N N . VAL A 1 202 ? -31.694 6.487 39.046 1.00 93.06 202 VAL A N 1
ATOM 1686 C CA . VAL A 1 202 ? -33.081 6.016 38.897 1.00 93.06 202 VAL A CA 1
ATOM 1687 C C . VAL A 1 202 ? -33.530 5.251 40.141 1.00 93.06 202 VAL A C 1
ATOM 1689 O O . VAL A 1 202 ? -34.603 5.544 40.672 1.00 93.06 202 VAL A O 1
ATOM 1692 N N . LEU A 1 203 ? -32.702 4.338 40.657 1.00 91.12 203 LEU A N 1
ATOM 1693 C CA . LEU A 1 203 ? -33.003 3.607 41.892 1.00 91.12 203 LEU A CA 1
ATOM 1694 C C . LEU A 1 203 ? -33.206 4.548 43.084 1.00 91.12 203 LEU A C 1
ATOM 1696 O O . LEU A 1 203 ? -34.167 4.391 43.841 1.00 91.12 203 LEU A O 1
ATOM 1700 N N . PHE A 1 204 ? -32.350 5.559 43.231 1.00 91.56 204 PHE A N 1
ATOM 1701 C CA . PHE A 1 204 ? -32.472 6.529 44.316 1.00 91.56 204 PHE A CA 1
ATOM 1702 C C . PHE A 1 204 ? -33.781 7.329 44.224 1.00 91.56 204 PHE A C 1
ATOM 1704 O O . PHE A 1 204 ? -34.507 7.463 45.214 1.00 91.56 204 PHE A O 1
ATOM 1711 N N . LYS A 1 205 ? -34.139 7.792 43.018 1.00 93.50 205 LYS A N 1
ATOM 1712 C CA . LYS A 1 205 ? -35.406 8.494 42.771 1.00 93.50 205 LYS A CA 1
ATOM 1713 C C . LYS A 1 205 ? -36.617 7.607 43.076 1.00 93.50 205 LYS A C 1
ATOM 1715 O O . LYS A 1 205 ? -37.558 8.074 43.717 1.00 93.50 205 LYS A O 1
ATOM 1720 N N . MET A 1 206 ? -36.583 6.339 42.665 1.00 92.00 206 MET A N 1
ATOM 1721 C CA . MET A 1 206 ? -37.650 5.369 42.934 1.00 92.00 206 MET A CA 1
ATOM 1722 C C . MET A 1 206 ? -37.830 5.109 44.431 1.00 92.00 206 MET A C 1
ATOM 1724 O O . MET A 1 206 ? -38.961 5.094 44.916 1.00 92.00 206 MET A O 1
ATOM 1728 N N . ASN A 1 207 ? -36.735 4.978 45.183 1.00 89.81 207 ASN A N 1
ATOM 1729 C CA . ASN A 1 207 ? -36.798 4.787 46.632 1.00 89.81 207 ASN A CA 1
ATOM 1730 C C . ASN A 1 207 ? -37.403 6.001 47.347 1.00 89.81 207 ASN A C 1
ATOM 1732 O O . ASN A 1 207 ? -38.296 5.833 48.178 1.00 89.81 207 ASN A O 1
ATOM 1736 N N . ILE A 1 208 ? -36.998 7.224 46.986 1.00 91.31 208 ILE A N 1
ATOM 1737 C CA . ILE A 1 208 ? -37.604 8.446 47.543 1.00 91.31 208 ILE A CA 1
ATOM 1738 C C . ILE A 1 208 ? -39.100 8.506 47.222 1.00 91.31 208 ILE A C 1
ATOM 1740 O O . ILE A 1 208 ? -39.907 8.839 48.093 1.00 91.31 208 ILE A O 1
ATOM 1744 N N . LEU A 1 209 ? -39.483 8.182 45.983 1.00 90.19 209 LEU A N 1
ATOM 1745 C CA . LEU A 1 209 ? -40.883 8.187 45.567 1.00 90.19 209 LEU A CA 1
ATOM 1746 C C . LEU A 1 209 ? -41.706 7.172 46.370 1.00 90.19 209 LEU A C 1
ATOM 1748 O O . LEU A 1 209 ? -42.797 7.502 46.830 1.00 90.19 209 LEU A O 1
ATOM 1752 N N . LYS A 1 210 ? -41.160 5.972 46.600 1.00 91.12 210 LYS A N 1
ATOM 1753 C CA . LYS A 1 210 ? -41.799 4.916 47.394 1.00 91.12 210 LYS A CA 1
ATOM 1754 C C . LYS A 1 210 ? -42.034 5.355 48.841 1.00 91.12 210 LYS A C 1
ATOM 1756 O O . LYS A 1 210 ? -43.138 5.180 49.350 1.00 91.12 210 LYS A O 1
ATOM 1761 N N . VAL A 1 211 ? -41.040 5.985 49.471 1.00 89.62 211 VAL A N 1
ATOM 1762 C CA . VAL A 1 211 ? -41.170 6.527 50.836 1.00 89.62 211 VAL A CA 1
ATOM 1763 C C . VAL A 1 211 ? -42.237 7.625 50.892 1.00 89.62 211 VAL A C 1
ATOM 1765 O O . VAL A 1 211 ? -43.079 7.629 51.791 1.00 89.62 211 VAL A O 1
ATOM 1768 N N . LYS A 1 212 ? -42.260 8.537 49.910 1.00 89.19 212 LYS A N 1
ATOM 1769 C CA . LYS A 1 212 ? -43.293 9.584 49.831 1.00 89.19 212 LYS A CA 1
ATOM 1770 C C . LYS A 1 212 ? -44.695 9.002 49.630 1.00 89.19 212 LYS A C 1
ATOM 1772 O O . LYS A 1 212 ? -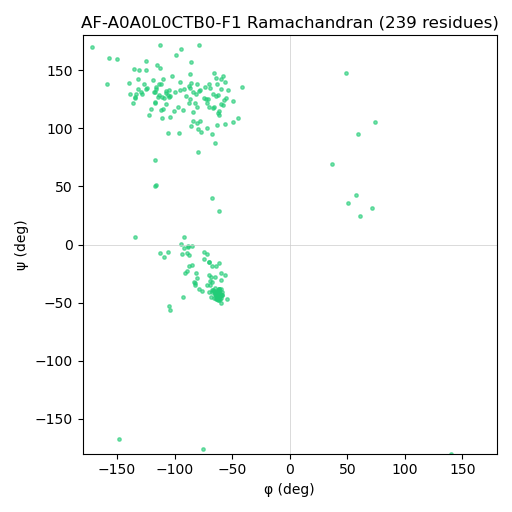45.625 9.456 50.289 1.00 89.19 212 LYS A O 1
ATOM 1777 N N . MET A 1 213 ? -44.842 7.983 48.781 1.00 88.81 213 MET A N 1
ATOM 1778 C CA . MET A 1 213 ? -46.113 7.278 48.573 1.00 88.81 213 MET A CA 1
ATOM 1779 C C . MET A 1 213 ? -46.620 6.611 49.853 1.00 88.81 213 MET A C 1
ATOM 1781 O O . MET A 1 213 ? -47.790 6.764 50.186 1.00 88.81 213 MET A O 1
ATOM 1785 N N . GLN A 1 214 ? -45.751 5.923 50.599 1.00 87.62 214 GLN A N 1
ATOM 1786 C CA . GLN A 1 214 ? -46.132 5.311 51.877 1.00 87.62 214 GLN A CA 1
ATOM 1787 C C . GLN A 1 214 ? -46.616 6.360 52.884 1.00 87.62 214 GLN A C 1
ATOM 1789 O O . GLN A 1 214 ? -47.631 6.158 53.547 1.00 87.62 214 GLN A O 1
ATOM 1794 N N . LYS A 1 215 ? -45.938 7.513 52.958 1.00 89.19 215 LYS A N 1
ATOM 1795 C CA . LYS A 1 215 ? -46.363 8.620 53.823 1.00 89.19 215 LYS A CA 1
ATOM 1796 C C . LYS A 1 215 ? -47.729 9.184 53.414 1.00 89.19 215 LYS A C 1
ATOM 1798 O O . LYS A 1 215 ? -48.551 9.442 54.287 1.00 89.19 215 LYS A O 1
ATOM 1803 N N . LEU A 1 216 ? -47.982 9.338 52.113 1.00 88.00 216 LEU A N 1
ATOM 1804 C CA . LEU A 1 216 ? -49.283 9.778 51.594 1.00 88.00 216 LEU A CA 1
ATOM 1805 C C . LEU A 1 216 ? -50.395 8.771 51.903 1.00 88.00 216 LEU A C 1
ATOM 1807 O O . LEU A 1 216 ? -51.465 9.175 52.336 1.00 88.00 216 LEU A O 1
ATOM 1811 N N . GLN A 1 217 ? -50.141 7.469 51.750 1.00 87.50 217 GLN A N 1
ATOM 1812 C CA . GLN A 1 217 ? -51.120 6.428 52.089 1.00 87.50 217 GLN A CA 1
ATOM 1813 C C . GLN A 1 217 ? -51.483 6.425 53.578 1.00 87.50 217 GLN A C 1
ATOM 1815 O O . GLN A 1 217 ? -52.644 6.222 53.921 1.00 87.50 217 GLN A O 1
ATOM 1820 N N . LEU A 1 218 ? -50.506 6.656 54.461 1.00 87.50 218 LEU A N 1
ATOM 1821 C CA . LEU A 1 218 ? -50.747 6.754 55.903 1.00 87.50 218 LEU A CA 1
ATOM 1822 C C . LEU A 1 218 ? -51.568 7.993 56.270 1.00 87.50 218 LEU A C 1
ATOM 1824 O O . LEU A 1 218 ? -52.465 7.882 57.098 1.00 87.50 218 LEU A O 1
ATOM 1828 N N . LEU A 1 219 ? -51.289 9.142 55.647 1.00 87.81 219 LEU A N 1
ATOM 1829 C CA . LEU A 1 219 ? -52.092 10.357 55.826 1.00 87.81 219 LEU A CA 1
ATOM 1830 C C . LEU A 1 219 ? -53.532 10.136 55.356 1.00 87.81 219 LEU A C 1
ATOM 1832 O O . LEU A 1 219 ? -54.451 10.369 56.123 1.00 87.81 219 LEU A O 1
ATOM 1836 N N .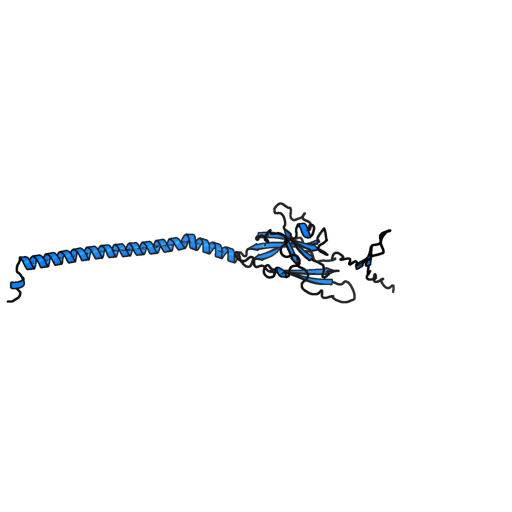 ASN A 1 220 ? -53.717 9.559 54.168 1.00 86.75 220 ASN A N 1
ATOM 1837 C CA . ASN A 1 220 ? -55.051 9.312 53.620 1.00 86.75 220 ASN A CA 1
ATOM 1838 C C . ASN A 1 220 ? -55.883 8.367 54.507 1.00 86.75 220 ASN A C 1
ATOM 1840 O O . ASN A 1 220 ? -57.074 8.570 54.688 1.00 86.75 220 ASN A O 1
ATOM 1844 N N . ARG A 1 221 ? -55.248 7.343 55.100 1.00 85.94 221 ARG A N 1
ATOM 1845 C CA . ARG A 1 221 ? -55.911 6.462 56.077 1.00 85.94 221 ARG A CA 1
ATOM 1846 C C . ARG A 1 221 ? -56.224 7.162 57.393 1.00 85.94 221 ARG A C 1
ATOM 1848 O O . ARG A 1 221 ? -57.210 6.815 58.028 1.00 85.94 221 ARG A O 1
ATOM 1855 N N . LYS A 1 222 ? -55.369 8.085 57.836 1.00 88.81 222 LYS A N 1
ATOM 1856 C CA . LYS A 1 222 ? -55.632 8.887 59.032 1.00 88.81 222 LYS A CA 1
ATOM 1857 C C . LYS A 1 222 ? -56.857 9.775 58.803 1.00 88.81 222 LYS A C 1
ATOM 1859 O O . LYS A 1 222 ? -57.733 9.776 59.656 1.00 88.81 222 LYS A O 1
ATOM 1864 N N . ASP A 1 223 ? -56.920 10.454 57.661 1.00 86.06 223 ASP A N 1
ATOM 1865 C CA . ASP A 1 223 ? -58.040 11.327 57.302 1.00 86.06 223 ASP A CA 1
ATOM 1866 C C . ASP A 1 223 ? -59.341 10.514 57.165 1.00 86.06 223 ASP A C 1
ATOM 1868 O O . ASP A 1 223 ? -60.345 10.867 57.769 1.00 86.06 223 ASP A O 1
ATOM 1872 N N . GLU A 1 224 ? -59.300 9.340 56.518 1.00 87.00 224 GLU A N 1
ATOM 1873 C CA . GLU A 1 224 ? -60.459 8.432 56.432 1.00 87.00 224 GLU A CA 1
ATOM 1874 C C . GLU A 1 224 ? -60.965 7.975 57.814 1.00 87.00 224 GLU A C 1
ATOM 1876 O O . GLU A 1 224 ? -62.169 7.839 58.031 1.00 87.00 224 GLU A O 1
ATOM 1881 N N . ILE A 1 225 ? -60.057 7.716 58.760 1.00 85.94 225 ILE A N 1
ATOM 1882 C CA . ILE A 1 225 ? -60.420 7.359 60.138 1.00 85.94 225 ILE A CA 1
ATOM 1883 C C . ILE A 1 225 ? -61.012 8.568 60.870 1.00 85.94 225 ILE A C 1
ATOM 1885 O O . ILE A 1 225 ? -61.978 8.403 61.609 1.00 85.94 225 ILE A O 1
ATOM 1889 N N . GLU A 1 226 ? -60.444 9.760 60.680 1.00 83.94 226 GLU A N 1
ATOM 1890 C CA . GLU A 1 226 ? -60.924 10.997 61.299 1.00 83.94 226 GLU A CA 1
ATOM 1891 C C . GLU A 1 226 ? -62.341 11.350 60.823 1.00 83.94 226 GLU A C 1
ATOM 1893 O O . GLU A 1 226 ? -63.189 11.671 61.655 1.00 83.94 226 GLU A O 1
ATOM 1898 N N . ASP A 1 227 ? -62.620 11.196 59.528 1.00 82.75 227 ASP A N 1
ATOM 1899 C CA . ASP A 1 227 ? -63.948 11.418 58.950 1.00 82.75 227 ASP A CA 1
ATOM 1900 C C . ASP A 1 227 ? -64.969 10.396 59.475 1.00 82.75 227 ASP A C 1
ATOM 1902 O O . ASP A 1 227 ? -66.033 10.781 59.954 1.00 82.75 227 ASP A O 1
ATOM 1906 N N . ARG A 1 228 ? -64.624 9.098 59.517 1.00 83.50 228 ARG A N 1
ATOM 1907 C CA . ARG A 1 228 ? -65.515 8.074 60.105 1.00 83.50 228 ARG A CA 1
ATOM 1908 C C . ARG A 1 228 ? -65.804 8.314 61.587 1.00 83.50 228 ARG A C 1
ATOM 1910 O O . ARG A 1 228 ? -66.919 8.069 62.036 1.00 83.50 228 ARG A O 1
ATOM 1917 N N . LEU A 1 229 ? -64.811 8.768 62.352 1.00 78.50 229 LEU A N 1
ATOM 1918 C CA . LEU A 1 229 ? -64.995 9.116 63.762 1.00 78.50 229 LEU A CA 1
ATOM 1919 C C . LEU A 1 229 ? -65.919 10.327 63.924 1.00 78.50 229 LEU A C 1
ATOM 1921 O O . LEU A 1 229 ? -66.754 10.312 64.824 1.00 78.50 229 LEU A O 1
ATOM 1925 N N . LYS A 1 230 ? -65.803 11.353 63.071 1.00 79.25 230 LYS A N 1
ATOM 1926 C CA . LYS A 1 230 ? -66.708 12.517 63.085 1.00 79.25 230 LYS A CA 1
ATOM 1927 C C . LYS A 1 230 ? -68.151 12.124 62.771 1.00 79.25 230 LYS A C 1
ATOM 1929 O O . LYS A 1 230 ? -69.045 12.554 63.504 1.00 79.25 230 LYS A O 1
ATOM 1934 N N . ASP A 1 231 ? -68.344 11.257 61.776 1.00 82.38 231 ASP A N 1
ATOM 1935 C CA . ASP A 1 231 ? -69.652 10.705 61.409 1.00 82.38 231 ASP A CA 1
ATOM 1936 C C . ASP A 1 231 ? -70.267 9.887 62.560 1.00 82.38 231 ASP A C 1
ATOM 1938 O O . ASP A 1 231 ? -71.423 10.092 62.928 1.00 82.38 231 ASP A O 1
ATOM 1942 N N . GLU A 1 232 ? -69.500 8.981 63.184 1.00 76.62 232 GLU A N 1
ATOM 1943 C CA . GLU A 1 232 ? -69.993 8.141 64.291 1.00 76.62 232 GLU A CA 1
ATOM 1944 C C . GLU A 1 232 ? -70.268 8.934 65.579 1.00 76.62 232 GLU A C 1
ATOM 1946 O O . GLU A 1 232 ? -71.172 8.586 66.343 1.00 76.62 232 GLU A O 1
ATOM 1951 N N . LEU A 1 233 ? -69.510 10.005 65.831 1.00 73.88 233 LEU A N 1
ATOM 1952 C CA . LEU A 1 233 ? -69.690 10.882 66.991 1.00 73.88 233 LEU A CA 1
ATOM 1953 C C . LEU A 1 233 ? -70.748 11.978 66.764 1.00 73.88 233 LEU A C 1
ATOM 1955 O O . LEU A 1 233 ? -71.011 12.737 67.698 1.00 73.88 233 LEU A O 1
ATOM 1959 N N . ASN A 1 234 ? -71.375 12.060 65.578 1.00 61.69 234 ASN A N 1
ATOM 1960 C CA . ASN A 1 234 ? -72.355 13.099 65.215 1.00 61.69 234 ASN A CA 1
ATOM 1961 C C . ASN A 1 234 ? -71.845 14.531 65.498 1.00 61.69 234 ASN A C 1
ATOM 1963 O O . ASN A 1 234 ? -72.601 15.420 65.902 1.00 61.69 234 ASN A O 1
ATOM 1967 N N . LEU A 1 235 ? -70.542 14.765 65.310 1.00 58.66 235 LEU A N 1
ATOM 1968 C CA . LEU A 1 235 ? -69.912 16.053 65.631 1.00 58.66 235 LEU A CA 1
ATOM 1969 C C . LEU A 1 235 ? -70.333 17.185 64.682 1.00 58.66 235 LEU A C 1
ATOM 1971 O O . LEU A 1 235 ? -70.218 18.352 65.054 1.00 58.66 235 LEU A O 1
ATOM 1975 N N . ASP A 1 236 ? -70.932 16.858 63.536 1.00 56.88 236 ASP A N 1
ATOM 1976 C CA . ASP A 1 236 ? -71.525 17.825 62.604 1.00 56.88 236 ASP A CA 1
ATOM 1977 C C . ASP A 1 236 ? -72.678 18.643 63.217 1.00 56.88 236 ASP A C 1
ATOM 1979 O O . ASP A 1 236 ? -73.052 19.686 62.682 1.00 56.88 236 ASP A O 1
ATOM 1983 N N . GLN A 1 237 ? -73.240 18.219 64.358 1.00 52.03 237 GLN A N 1
ATOM 1984 C CA . GLN A 1 237 ? -74.271 18.984 65.072 1.00 52.03 237 GLN A CA 1
ATOM 1985 C C . GLN A 1 237 ? -73.725 19.987 66.102 1.00 52.03 237 GLN A C 1
ATOM 1987 O O . GLN A 1 237 ? -74.513 20.768 66.637 1.00 52.03 237 GLN A O 1
ATOM 1992 N N . TYR A 1 238 ? -72.419 19.996 66.394 1.00 51.72 238 TYR A N 1
ATOM 1993 C CA . TYR A 1 238 ? -71.851 20.838 67.458 1.00 51.72 238 TYR A CA 1
ATOM 1994 C C . TYR A 1 238 ? -71.059 22.061 66.971 1.00 51.72 238 TYR A C 1
ATOM 1996 O O . TYR A 1 238 ? -70.710 22.903 67.794 1.00 51.72 238 TYR A O 1
ATOM 2004 N N . GLU A 1 239 ? -70.821 22.217 65.664 1.00 50.12 239 GLU A N 1
ATOM 2005 C CA . GLU A 1 239 ? -70.173 23.418 65.096 1.00 50.12 239 GLU A CA 1
ATOM 2006 C C . GLU A 1 239 ? -71.157 24.522 64.655 1.00 50.12 239 GLU A C 1
ATOM 2008 O O . GLU A 1 239 ? -70.741 25.543 64.109 1.00 50.12 239 GLU A O 1
ATOM 2013 N N . SER A 1 240 ? -72.458 24.378 64.932 1.00 45.78 240 SER A N 1
ATOM 2014 C CA . SER A 1 240 ? -73.468 25.410 64.650 1.00 45.78 240 SER A CA 1
ATOM 2015 C C . SER A 1 240 ? -74.170 25.953 65.904 1.00 45.78 240 SER A C 1
ATOM 2017 O O . SER A 1 240 ? -75.403 26.001 65.932 1.00 45.78 240 SER A O 1
ATOM 2019 N N . ILE A 1 241 ? -73.410 26.361 66.929 1.00 37.50 241 ILE A N 1
ATOM 2020 C CA . ILE A 1 241 ? -73.861 27.289 67.990 1.00 37.50 241 ILE A CA 1
ATOM 2021 C C . ILE A 1 241 ? -72.739 28.276 68.311 1.00 37.50 241 ILE A C 1
ATOM 2023 O O . ILE A 1 241 ? -71.620 27.811 68.616 1.00 37.50 241 ILE A O 1
#

Mean predicted aligned error: 16.32 Å

Organism: NCBI:txid580058

Radius of gyration: 40.82 Å; Cα contacts (8 Å, |Δi|>4): 359; chains: 1; bounding box: 114×50×116 Å

Secondary structure (DSSP, 8-state):
-----------EEEEE--SSS--EEEEEE---PPPBS---EEEEEEEEEES-SS----EEEEEEEEET--TT-EEEEEEPPTTS-TTT--B--HHHHEEEEE--SS------SSS--EEEEEEEEESS-GGG-SB---SSS---TT-EEEEEEESSSS-SSBEEEEEEEEEE-HHHHHHHHHHHHIIIIIHHHHHHHHHHHHHHHHHHHHHHHHHHHHHHHHHHHHHHHHHHTTGGGTS--

Foldseek 3Di:
DDDDDPDDPPFDWDWDDDPPDDIHTPGTDDDLDDWPPKAADLVDAAEWEQPAPVDSWTKDKDKIKTFSDDQQKKKFWFFDDPPDDSVPDFAFQQQPGGQFIWTFDDDWDFDDDPDTGTTITMTMDTPPPLVRTPDSGNDPPPPDAQGKIWIWMDSHNRDGGTHTGYIYGHHYPVVNVVVVVVVVCCVPPVVVVVVVVVVVVVVVVVVVVVVVVVVVVVVVVVVVVVVVVCVVVVVVVVVPD

pLDDT: mean 72.86, std 14.35, range [31.84, 93.5]